Protein AF-A0A8J1UUR3-F1 (afdb_monomer)

Nearest PDB structures (foldseek):
  1wvr-assembly1_A  TM=8.008E-01  e=8.894E-10  Protobothrops flavoviridis
  6imf-assembly1_A  TM=7.475E-01  e=3.560E-10  Protobothrops flavoviridis
  1rc9-assembly1_A  TM=6.927E-01  e=2.25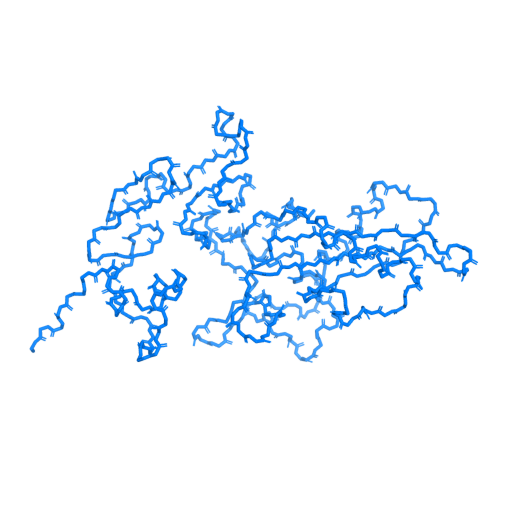2E-10  Trimeresurus stejnegeri
  3mz8-assembly2_B  TM=6.834E-01  e=5.271E-10  Naja atra
  6any-assembly1_A  TM=6.978E-01  e=3.041E-08  Brugia malayi

InterPro domains:
  IPR014044 CAP domain [PF00188] (2-129)
  IPR014044 CAP domain [SM00198] (2-133)
  IPR035940 CAP superfamily [G3DSA:3.40.33.10] (1-192)
  IPR035940 CAP superfamily [SSF55797] (2-143)

Solvent-accessible surface area (backbone atoms only — not comparable to full-atom values): 14109 Å² total; per-residue (Å²): 104,64,76,55,54,61,66,45,81,99,44,47,33,7,24,25,36,50,63,37,84,30,71,70,35,18,55,41,16,32,64,48,15,70,67,56,64,92,66,82,78,80,47,74,81,46,84,37,47,74,40,76,46,79,39,69,79,80,84,50,71,68,59,54,51,48,50,57,49,55,33,47,56,22,65,78,40,92,70,59,43,70,70,38,60,64,41,62,85,80,53,55,85,64,38,59,47,21,46,55,71,54,10,27,43,27,38,34,35,14,57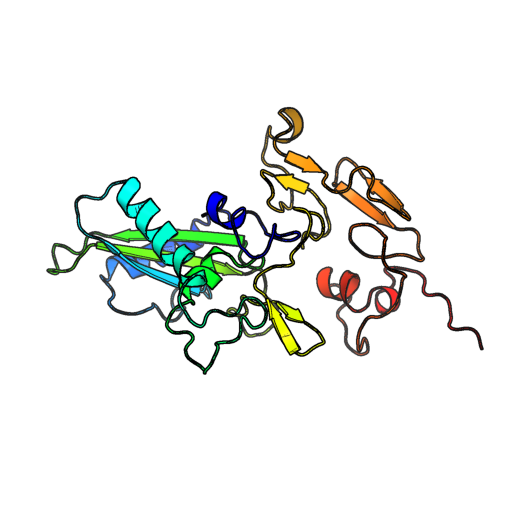,12,74,27,84,21,59,94,74,80,39,58,21,26,39,23,36,24,32,35,57,81,57,89,82,72,93,56,62,72,74,45,54,48,76,43,99,87,75,36,22,24,40,56,46,73,42,63,47,5,58,55,19,83,79,57,26,14,27,20,43,81,57,15,17,35,89,62,68,60,90,74,24,55,84,70,58,55,23,40,55,50,44,73,98,40,33,72,39,36,49,67,40,82,91,66,28,28,39,50,41,40,50,54,19,34,56,64,31,15,77,40,70,34,52,61,75,58,90,56,90,82,64,57,58,86,39,68,61,51,16,58,70,33,22,21,34,84,47,67,69,23,53,48,76,74,80,73,131

Secondary structure (DSSP, 8-state):
-HHHHTS-SSS-BSSPBPPEE-HHHHHHHHHHHTT--SS--TTSSSS-EEEEEEEPSSP-HHHHHHHHHHHHGGGGSTT--STB-S-GGG-GGGTHHHHHHS-TTEEEEEEEEE--GGGTS-EEEEEEEEES-SSSS-TT--SEE-TTS-EESS-BSSTTTT-TTSS-EEETTEE-SSPPTTTTTTTSEEETTTTT-TTEEEETTTTEEEE-TTEESTTS-EES---S--TT--TT-HHHHHHT-TTTTTSS-------

Radius of gyration: 20.56 Å; Cα contacts (8 Å, |Δi|>4): 542; chains: 1; bounding box: 46×42×70 Å

pLDDT: mean 81.75, std 15.07, range [31.17, 97.81]

Organism: Owenia fusiformis (NCBI:txid6347)

Structure (mmCIF, N/CA/C/O backbone):
data_AF-A0A8J1UUR3-F1
#
_entry.id   AF-A0A8J1UUR3-F1
#
loop_
_atom_site.group_PDB
_atom_site.id
_atom_site.type_symbol
_atom_site.label_atom_id
_atom_site.label_alt_id
_atom_site.label_comp_id
_atom_site.label_asym_id
_atom_site.label_entity_id
_atom_site.label_seq_id
_atom_site.pdbx_PDB_ins_code
_atom_site.Cartn_x
_atom_site.Cartn_y
_atom_site.Cartn_z
_atom_site.occupancy
_atom_site.B_iso_or_equiv
_atom_site.auth_seq_id
_atom_site.auth_comp_id
_atom_site.auth_asym_id
_atom_site.auth_atom_id
_atom_site.pdbx_PDB_model_num
ATOM 1 N N . MET A 1 1 ? -1.268 0.430 -8.918 1.00 93.31 1 MET A N 1
ATOM 2 C CA . MET A 1 1 ? -0.947 -0.274 -7.657 1.00 93.31 1 MET A CA 1
ATOM 3 C C . MET A 1 1 ? -2.106 -0.212 -6.667 1.00 93.31 1 MET A C 1
ATOM 5 O O . MET A 1 1 ? -2.685 -1.255 -6.446 1.00 93.31 1 MET A O 1
ATOM 9 N N . ASN A 1 2 ? -2.544 0.951 -6.158 1.00 95.56 2 ASN A N 1
ATOM 10 C CA . ASN A 1 2 ? -3.678 1.009 -5.205 1.00 95.56 2 ASN A CA 1
ATOM 11 C C . ASN A 1 2 ? -4.957 0.298 -5.675 1.00 95.56 2 ASN A C 1
ATOM 13 O O . ASN A 1 2 ? -5.511 -0.488 -4.925 1.00 95.56 2 ASN A O 1
ATOM 17 N N . ARG A 1 3 ? -5.359 0.469 -6.941 1.00 94.00 3 ARG A N 1
ATOM 18 C CA . ARG A 1 3 ? -6.481 -0.294 -7.518 1.00 94.00 3 ARG A CA 1
ATOM 19 C C . ARG A 1 3 ? -6.281 -1.817 -7.473 1.00 94.00 3 ARG A C 1
ATOM 21 O O . ARG A 1 3 ? -7.249 -2.544 -7.387 1.00 94.00 3 ARG A O 1
ATOM 28 N N . LEU A 1 4 ? -5.050 -2.310 -7.587 1.00 94.00 4 LEU A N 1
ATOM 29 C CA . LEU A 1 4 ? -4.767 -3.750 -7.541 1.00 94.00 4 LEU A CA 1
ATOM 30 C C . LEU A 1 4 ? -4.825 -4.278 -6.100 1.00 94.00 4 LEU A C 1
ATOM 32 O O . LEU A 1 4 ? -5.335 -5.368 -5.870 1.00 94.00 4 LEU A O 1
ATOM 36 N N . ARG A 1 5 ? -4.424 -3.445 -5.131 1.00 94.44 5 ARG A N 1
ATOM 37 C CA . ARG A 1 5 ? -4.488 -3.739 -3.691 1.00 94.44 5 ARG A CA 1
ATOM 38 C C . ARG A 1 5 ? -5.917 -3.922 -3.170 1.00 94.44 5 ARG A C 1
ATOM 40 O O . ARG A 1 5 ? -6.092 -4.553 -2.137 1.00 94.44 5 ARG A O 1
ATOM 47 N N . THR A 1 6 ? -6.927 -3.395 -3.869 1.00 94.00 6 THR A N 1
ATOM 48 C CA . THR A 1 6 ? -8.351 -3.600 -3.541 1.00 94.00 6 THR A CA 1
ATOM 49 C C . THR A 1 6 ? -8.955 -4.832 -4.221 1.00 94.00 6 THR A C 1
ATOM 51 O O . THR A 1 6 ? -10.077 -5.204 -3.906 1.00 94.00 6 THR A O 1
ATOM 54 N N . LEU A 1 7 ? -8.243 -5.448 -5.170 1.00 92.00 7 LEU A N 1
ATOM 55 C CA . LEU A 1 7 ? -8.712 -6.584 -5.980 1.00 92.00 7 LEU A CA 1
ATOM 56 C C . LEU A 1 7 ? -8.044 -7.905 -5.578 1.00 92.00 7 LEU A C 1
ATOM 58 O O . LEU A 1 7 ? -8.074 -8.872 -6.332 1.00 92.00 7 LEU A O 1
ATOM 62 N N . VAL A 1 8 ? -7.379 -7.928 -4.427 1.00 88.06 8 VAL A N 1
ATOM 63 C CA . VAL A 1 8 ? -6.647 -9.094 -3.936 1.00 88.06 8 VAL A CA 1
ATOM 64 C C . VAL A 1 8 ? -7.590 -10.242 -3.556 1.00 88.06 8 VAL A C 1
ATOM 66 O O . VAL A 1 8 ? -8.680 -10.029 -3.032 1.00 88.06 8 VAL A O 1
ATOM 69 N N . GLU A 1 9 ? -7.134 -11.469 -3.796 1.00 84.94 9 GLU A N 1
ATOM 70 C CA . GLU A 1 9 ? -7.795 -12.718 -3.396 1.00 84.94 9 GLU A CA 1
ATOM 71 C C . GLU A 1 9 ? -7.096 -13.332 -2.174 1.00 84.94 9 GLU A C 1
ATOM 73 O O . GLU A 1 9 ? -5.896 -13.081 -1.983 1.00 84.94 9 GLU A O 1
ATOM 78 N N . PRO A 1 10 ? -7.801 -14.111 -1.323 1.00 85.88 10 PRO A N 1
ATOM 79 C CA . PRO A 1 10 ? -9.122 -14.734 -1.520 1.00 85.88 10 PRO A CA 1
ATOM 80 C C . PRO A 1 10 ? -10.327 -13.880 -1.095 1.00 85.88 10 PRO A C 1
ATOM 82 O O . PRO A 1 10 ? -11.460 -14.349 -1.141 1.00 85.88 10 PRO A O 1
ATOM 85 N N . GLY A 1 11 ? -10.119 -12.651 -0.638 1.00 88.88 11 GLY A N 1
ATOM 86 C CA . GLY A 1 11 ? -11.222 -11.788 -0.238 1.00 88.88 11 GLY A CA 1
ATOM 87 C C . GLY A 1 11 ? -10.760 -10.369 0.057 1.00 88.88 11 GLY A C 1
ATOM 88 O O . GLY A 1 11 ? -9.554 -10.117 0.114 1.00 88.88 11 GLY A O 1
ATOM 89 N N . PRO A 1 12 ? -11.707 -9.442 0.271 1.00 92.75 12 PRO A N 1
ATOM 90 C CA . PRO A 1 12 ? -11.377 -8.046 0.501 1.00 92.75 12 PRO A CA 1
ATOM 91 C C . PRO A 1 12 ? -10.445 -7.903 1.714 1.00 92.75 12 PRO A C 1
ATOM 93 O O . PRO A 1 12 ? -10.592 -8.634 2.703 1.00 92.75 12 PRO A O 1
ATOM 96 N N . PRO A 1 13 ? -9.467 -6.987 1.662 1.00 93.12 13 PRO A N 1
ATOM 97 C CA . PRO A 1 13 ? -8.525 -6.827 2.750 1.00 93.12 13 PRO A CA 1
ATOM 98 C C . PRO A 1 13 ? -9.033 -5.812 3.785 1.00 93.12 13 PRO A C 1
ATOM 100 O O . PRO A 1 13 ? -9.216 -4.630 3.504 1.00 93.12 13 PRO A O 1
ATOM 103 N N . SER A 1 14 ? -9.173 -6.240 5.035 1.00 93.25 14 SER A N 1
ATOM 104 C CA . SER A 1 14 ? -9.643 -5.393 6.142 1.00 93.25 14 SER A CA 1
ATOM 105 C C . SER A 1 14 ? -8.606 -4.393 6.667 1.00 93.25 14 SER A C 1
ATOM 107 O O . SER A 1 14 ? -8.971 -3.428 7.339 1.00 93.25 14 SER A O 1
ATOM 109 N N . ASN A 1 15 ? -7.318 -4.603 6.375 1.00 92.19 15 ASN A N 1
ATOM 110 C CA . ASN A 1 15 ? -6.206 -3.813 6.917 1.00 92.19 15 ASN A CA 1
ATOM 111 C C . ASN A 1 15 ? -5.251 -3.233 5.853 1.00 92.19 15 ASN A C 1
ATOM 113 O O . ASN A 1 15 ? -4.166 -2.758 6.199 1.00 92.19 15 ASN A O 1
ATOM 117 N N . MET A 1 16 ? -5.619 -3.271 4.567 1.00 94.25 16 MET A N 1
ATOM 118 C CA . MET A 1 16 ? -4.742 -2.835 3.475 1.00 94.25 16 MET A CA 1
ATOM 119 C C . MET A 1 16 ? -4.522 -1.328 3.494 1.00 94.25 16 MET A C 1
ATOM 121 O O . MET A 1 16 ? -5.453 -0.560 3.285 1.00 94.25 16 MET A O 1
ATOM 125 N N . ASN A 1 17 ? -3.280 -0.887 3.682 1.00 93.31 17 ASN A N 1
ATOM 126 C CA . ASN A 1 17 ? -2.963 0.53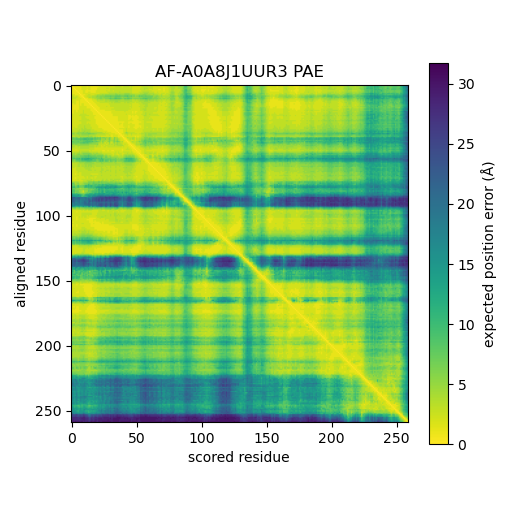9 3.653 1.00 93.31 17 ASN A CA 1
ATOM 127 C C . ASN A 1 17 ? -2.955 1.110 2.231 1.00 93.31 17 ASN A C 1
ATOM 129 O O . ASN A 1 17 ? -2.530 0.446 1.279 1.00 93.31 17 ASN A O 1
ATOM 133 N N . LEU A 1 18 ? -3.356 2.375 2.105 1.00 94.12 18 LEU A N 1
ATOM 134 C CA . LEU A 1 18 ? -3.128 3.164 0.901 1.00 94.12 18 LEU A CA 1
ATOM 135 C C . LEU A 1 18 ? -1.619 3.289 0.655 1.00 94.12 18 LEU A C 1
ATOM 137 O O . LEU A 1 18 ? -0.881 3.763 1.520 1.00 94.12 18 LEU A O 1
ATOM 141 N N . LEU A 1 19 ? -1.173 2.899 -0.536 1.00 93.81 19 LEU A N 1
ATOM 142 C CA . LEU A 1 19 ? 0.201 3.083 -0.981 1.00 93.81 19 LEU A CA 1
ATOM 143 C C . LEU A 1 19 ? 0.397 4.538 -1.422 1.00 93.81 19 LEU A C 1
ATOM 145 O O . LEU A 1 19 ? -0.312 5.019 -2.310 1.00 93.81 19 LEU A O 1
ATOM 149 N N . LYS A 1 20 ? 1.349 5.236 -0.804 1.00 93.94 20 LYS A N 1
ATOM 150 C CA . LYS A 1 20 ? 1.679 6.638 -1.086 1.00 93.94 20 LYS A CA 1
ATOM 151 C C . LYS A 1 20 ? 2.978 6.752 -1.874 1.00 93.94 20 LYS A C 1
ATOM 153 O O . LYS A 1 20 ? 3.847 5.893 -1.759 1.00 93.94 20 LYS A O 1
ATOM 158 N N . TRP A 1 21 ? 3.113 7.814 -2.660 1.00 95.81 21 TRP A N 1
ATOM 159 C CA . TRP A 1 21 ? 4.388 8.123 -3.300 1.00 95.81 21 TRP A CA 1
ATOM 160 C C . TRP A 1 21 ? 5.404 8.627 -2.269 1.00 95.81 21 TRP A C 1
ATOM 162 O O . TRP A 1 21 ? 5.024 9.291 -1.303 1.00 95.81 21 TRP A O 1
ATOM 172 N N . SER A 1 22 ? 6.681 8.311 -2.467 1.00 95.75 22 SER A N 1
ATOM 173 C CA . SER A 1 22 ? 7.789 8.825 -1.668 1.00 95.75 22 SER A CA 1
ATOM 174 C C . SER A 1 22 ? 8.919 9.291 -2.576 1.00 95.75 22 SER A C 1
ATOM 176 O O . SER A 1 22 ? 9.606 8.468 -3.185 1.00 95.75 22 SER A O 1
ATOM 178 N N . ASP A 1 23 ? 9.173 10.598 -2.575 1.00 97.31 23 ASP A N 1
ATOM 179 C CA . ASP A 1 23 ? 10.257 11.221 -3.346 1.00 97.31 23 ASP A CA 1
ATOM 180 C C . ASP A 1 23 ? 11.626 10.653 -2.945 1.00 97.31 23 ASP A C 1
ATOM 182 O O . ASP A 1 23 ? 12.509 10.442 -3.771 1.00 97.31 23 ASP A O 1
ATOM 186 N N . THR A 1 24 ? 11.807 10.307 -1.665 1.00 95.00 24 THR A N 1
ATOM 187 C CA . THR A 1 24 ? 13.027 9.636 -1.194 1.00 95.00 24 THR A CA 1
ATOM 188 C C . THR A 1 24 ? 13.221 8.273 -1.865 1.00 95.00 24 THR A C 1
ATOM 190 O O . THR A 1 24 ? 14.333 7.940 -2.278 1.00 95.00 24 THR A O 1
ATOM 193 N N . LEU A 1 25 ? 12.155 7.470 -1.970 1.00 95.94 25 LEU A N 1
ATOM 194 C CA . LEU A 1 25 ? 12.218 6.165 -2.631 1.00 95.94 25 LEU A CA 1
ATOM 195 C C . LEU A 1 25 ? 12.399 6.317 -4.143 1.00 95.94 25 LEU A C 1
ATOM 197 O O . LEU A 1 25 ? 13.158 5.547 -4.725 1.00 95.94 25 LEU A O 1
ATOM 201 N N . GLU A 1 26 ? 11.762 7.315 -4.758 1.00 97.81 26 GLU A N 1
ATOM 202 C CA . GLU A 1 26 ? 11.925 7.664 -6.172 1.00 97.81 26 GLU A CA 1
ATOM 203 C C . GLU A 1 26 ? 13.376 8.016 -6.492 1.00 97.81 26 GLU A C 1
ATOM 205 O O . GLU A 1 26 ? 13.966 7.405 -7.380 1.00 97.81 26 GLU A O 1
ATOM 210 N N . ILE A 1 27 ? 13.987 8.930 -5.731 1.00 97.38 27 ILE A N 1
ATOM 211 C CA . ILE A 1 27 ? 15.390 9.326 -5.913 1.00 97.38 27 ILE A CA 1
ATOM 212 C C . ILE A 1 27 ? 16.298 8.098 -5.831 1.00 97.38 27 ILE A C 1
ATOM 214 O O . ILE A 1 27 ? 17.183 7.915 -6.667 1.00 97.38 27 ILE A O 1
ATOM 218 N N . CYS A 1 28 ? 16.075 7.228 -4.846 1.00 96.12 28 CYS A N 1
ATOM 219 C CA . CYS A 1 28 ? 16.850 6.001 -4.707 1.00 96.12 28 CYS A CA 1
ATOM 220 C C . CYS A 1 28 ? 16.619 5.005 -5.849 1.00 96.12 28 CYS A C 1
ATOM 222 O O . CYS A 1 28 ? 17.570 4.378 -6.315 1.00 96.12 28 CYS A O 1
ATOM 224 N N . ALA A 1 29 ? 15.379 4.850 -6.308 1.00 97.38 29 ALA A N 1
ATOM 225 C CA . ALA A 1 29 ? 15.046 3.984 -7.429 1.00 97.38 29 ALA A CA 1
ATOM 226 C C . ALA A 1 29 ? 15.671 4.501 -8.732 1.00 97.38 29 ALA A C 1
ATOM 228 O O . ALA A 1 29 ? 16.253 3.720 -9.481 1.00 97.38 29 ALA A O 1
ATOM 229 N N . MET A 1 30 ? 15.634 5.816 -8.966 1.00 97.50 30 MET A N 1
ATOM 230 C CA . MET A 1 30 ? 16.258 6.455 -10.122 1.00 97.50 30 MET A CA 1
ATOM 231 C C . MET A 1 30 ? 17.779 6.298 -10.094 1.00 97.50 30 MET A C 1
ATOM 233 O O . MET A 1 30 ? 18.355 5.886 -11.096 1.00 97.50 30 MET A O 1
ATOM 237 N N . LYS A 1 31 ? 18.433 6.522 -8.942 1.00 96.75 31 LYS A N 1
ATOM 238 C CA . LYS A 1 31 ? 19.882 6.287 -8.778 1.00 96.75 31 LYS A CA 1
ATOM 239 C C . LYS A 1 31 ? 20.299 4.864 -9.144 1.00 96.75 31 LYS A C 1
ATOM 241 O O . LYS A 1 31 ? 21.397 4.681 -9.657 1.00 96.75 31 LYS A O 1
ATOM 246 N N . HIS A 1 32 ? 19.446 3.871 -8.897 1.00 96.44 32 HIS A N 1
ATOM 247 C CA . HIS A 1 32 ? 19.709 2.505 -9.346 1.00 96.44 32 HIS A CA 1
ATOM 248 C C . HIS A 1 32 ? 19.434 2.344 -10.843 1.00 96.44 32 HIS A C 1
ATOM 250 O O . HIS A 1 32 ? 20.302 1.875 -11.574 1.00 96.44 32 HIS A O 1
ATOM 256 N N . ALA A 1 33 ? 18.275 2.801 -11.326 1.00 95.88 33 ALA A N 1
ATOM 257 C CA . ALA A 1 33 ? 17.854 2.669 -12.722 1.00 95.88 33 ALA A CA 1
ATOM 258 C C . ALA A 1 33 ? 18.874 3.245 -13.723 1.00 95.88 33 ALA A C 1
ATOM 260 O O . ALA A 1 33 ? 19.145 2.608 -14.741 1.00 95.88 33 ALA A O 1
ATOM 261 N N . VAL A 1 34 ? 19.494 4.395 -13.414 1.00 95.94 34 VAL A N 1
ATOM 262 C CA . VAL A 1 34 ? 20.500 5.047 -14.284 1.00 95.94 34 VAL A CA 1
ATOM 263 C C . VAL A 1 34 ? 21.768 4.216 -14.490 1.00 95.94 34 VAL A C 1
ATOM 265 O O . VAL A 1 34 ? 22.486 4.415 -15.466 1.00 95.94 34 VAL A O 1
ATOM 268 N N . THR A 1 35 ? 22.044 3.253 -13.607 1.00 94.94 35 THR A N 1
ATOM 269 C CA . THR A 1 35 ? 23.180 2.330 -13.766 1.00 94.94 35 THR A CA 1
ATOM 270 C C . THR A 1 35 ? 22.895 1.209 -14.767 1.00 94.94 35 THR A C 1
ATOM 272 O O . THR A 1 35 ? 23.765 0.383 -15.038 1.00 94.94 35 THR A O 1
ATOM 275 N N . CYS A 1 36 ? 21.682 1.173 -15.331 1.00 94.00 36 CYS A N 1
ATOM 276 C CA . CYS A 1 36 ? 21.195 0.112 -16.206 1.00 94.00 36 CYS A CA 1
ATOM 277 C C . CYS A 1 36 ? 21.425 -1.293 -15.622 1.00 94.00 36 CYS A C 1
ATOM 279 O O . CYS A 1 36 ? 22.080 -2.141 -16.254 1.00 94.00 36 CYS A O 1
ATOM 281 N N . PRO A 1 37 ? 20.919 -1.524 -14.395 1.00 93.06 37 PRO A N 1
ATOM 282 C CA . PRO A 1 37 ? 21.257 -2.690 -13.599 1.00 93.06 37 PRO A CA 1
ATOM 283 C C . PRO A 1 37 ? 20.654 -3.973 -14.170 1.00 93.06 37 PRO A C 1
ATOM 285 O O . PRO A 1 37 ? 19.577 -3.973 -14.760 1.00 93.06 37 PRO A O 1
ATOM 288 N N . THR A 1 38 ? 21.344 -5.089 -13.943 1.00 89.44 38 THR A N 1
ATOM 289 C CA . THR A 1 38 ? 20.851 -6.451 -14.220 1.00 89.44 38 THR A CA 1
ATOM 290 C C . THR A 1 38 ? 20.491 -7.214 -12.943 1.00 89.44 38 THR A C 1
ATOM 292 O O . THR A 1 38 ? 20.061 -8.362 -13.012 1.00 89.44 38 THR A O 1
ATOM 295 N N . ALA A 1 39 ? 20.666 -6.585 -11.779 1.00 90.62 39 ALA A N 1
ATOM 296 C CA . ALA A 1 39 ? 20.418 -7.160 -10.465 1.00 90.62 39 ALA A CA 1
ATOM 297 C C . ALA A 1 39 ? 19.877 -6.099 -9.496 1.00 90.62 39 ALA A C 1
ATOM 299 O O . ALA A 1 39 ? 19.999 -4.894 -9.741 1.00 90.62 39 ALA A O 1
ATOM 300 N N . HIS A 1 40 ? 19.308 -6.563 -8.386 1.00 90.50 40 HIS A N 1
ATOM 301 C CA . HIS A 1 40 ? 18.808 -5.703 -7.319 1.00 90.50 40 HIS A CA 1
ATOM 302 C C . HIS A 1 40 ? 19.910 -4.854 -6.674 1.00 90.50 40 HIS A C 1
ATOM 304 O O . HIS A 1 40 ? 21.069 -5.269 -6.611 1.00 90.50 40 HIS A O 1
ATOM 310 N N . ASP A 1 41 ? 19.550 -3.675 -6.162 1.00 87.19 41 ASP A N 1
ATOM 311 C CA . ASP A 1 41 ? 20.524 -2.738 -5.580 1.00 87.19 41 ASP A CA 1
ATOM 312 C C . ASP A 1 41 ? 21.126 -3.208 -4.246 1.00 87.19 41 ASP A C 1
ATOM 314 O O . ASP A 1 41 ? 22.160 -2.688 -3.826 1.00 87.19 41 ASP A O 1
ATOM 318 N N . GLY A 1 42 ? 20.495 -4.179 -3.582 1.00 81.69 42 GLY A N 1
ATOM 319 C CA . GLY A 1 42 ? 20.934 -4.706 -2.292 1.00 81.69 42 GLY A CA 1
ATOM 320 C C . GLY A 1 42 ? 20.808 -3.696 -1.149 1.00 81.69 42 GLY A C 1
ATOM 321 O O . GLY A 1 42 ? 21.659 -3.687 -0.267 1.00 81.69 42 GLY A O 1
ATOM 322 N N . PHE A 1 43 ? 19.781 -2.837 -1.170 1.00 81.88 43 PHE A N 1
ATOM 323 C CA . PHE A 1 43 ? 19.480 -1.846 -0.120 1.00 81.88 43 PHE A CA 1
ATOM 324 C C . PHE A 1 43 ? 20.507 -0.711 0.030 1.00 81.88 43 PHE A C 1
ATOM 326 O O . PHE A 1 43 ? 20.502 0.003 1.032 1.00 81.88 43 PHE A O 1
ATOM 333 N N . LYS A 1 44 ? 21.372 -0.494 -0.968 1.00 82.12 44 LYS A N 1
ATOM 334 C CA . LYS A 1 44 ? 22.470 0.489 -0.899 1.00 82.12 44 LYS A CA 1
ATOM 335 C C . LYS A 1 44 ? 22.010 1.926 -0.661 1.00 82.12 44 LYS A C 1
ATOM 337 O O . LYS A 1 44 ? 22.703 2.675 0.018 1.00 82.12 44 LYS A O 1
ATOM 342 N N . CYS A 1 45 ? 20.886 2.335 -1.253 1.00 85.56 45 CYS A N 1
ATOM 343 C CA . CYS A 1 45 ? 20.403 3.714 -1.115 1.00 85.56 45 CYS A CA 1
ATOM 344 C C . CYS A 1 45 ? 19.462 3.898 0.080 1.00 85.56 45 CYS A C 1
ATOM 346 O O . CYS A 1 45 ? 19.469 4.935 0.737 1.00 85.56 45 CYS A O 1
ATOM 348 N N . VAL A 1 46 ? 18.623 2.899 0.341 1.00 83.56 46 VAL A N 1
ATOM 349 C CA . VAL A 1 46 ? 17.627 2.917 1.410 1.00 83.56 46 VAL A CA 1
ATOM 350 C C . VAL A 1 46 ? 17.265 1.479 1.763 1.00 83.56 46 VAL A C 1
ATOM 352 O O . VAL A 1 46 ? 17.190 0.622 0.881 1.00 83.56 46 VAL A O 1
ATOM 355 N N . MET A 1 47 ? 16.975 1.234 3.042 1.00 83.38 47 MET A N 1
ATOM 356 C CA . MET A 1 47 ? 16.401 -0.024 3.530 1.00 83.38 47 MET A CA 1
ATOM 357 C C . MET A 1 47 ? 14.947 -0.166 3.050 1.00 83.38 47 MET A C 1
ATOM 359 O O . MET A 1 47 ? 13.994 0.041 3.798 1.00 83.38 47 MET A O 1
ATOM 363 N N . ALA A 1 48 ? 14.777 -0.446 1.760 1.00 85.94 48 ALA A N 1
ATOM 364 C CA . ALA A 1 48 ? 13.497 -0.650 1.101 1.00 85.94 48 ALA A CA 1
ATOM 365 C C . ALA A 1 48 ? 13.603 -1.814 0.117 1.00 85.94 48 ALA A C 1
ATOM 367 O O . ALA A 1 48 ? 14.569 -1.930 -0.634 1.00 85.94 48 ALA A O 1
ATOM 368 N N . SER A 1 49 ? 12.578 -2.657 0.104 1.00 87.19 49 SER A N 1
ATOM 369 C CA . SER A 1 49 ? 12.452 -3.725 -0.888 1.00 87.19 49 SER A CA 1
ATOM 370 C C . SER A 1 49 ? 12.281 -3.169 -2.303 1.00 87.19 49 SER A C 1
ATOM 372 O O . SER A 1 49 ? 11.894 -2.014 -2.477 1.00 87.19 49 SER A O 1
ATOM 374 N N . GLU A 1 50 ? 12.556 -3.984 -3.317 1.00 90.25 50 GLU A N 1
ATOM 375 C CA . GLU A 1 50 ? 12.632 -3.524 -4.701 1.00 90.25 50 GLU A CA 1
ATOM 376 C C . GLU A 1 50 ? 11.915 -4.478 -5.661 1.00 90.25 50 GLU A C 1
ATOM 378 O O . GLU A 1 50 ? 12.036 -5.695 -5.538 1.00 90.25 50 GLU A O 1
ATOM 383 N N . ASN A 1 51 ? 11.199 -3.910 -6.634 1.00 92.81 51 ASN A N 1
ATOM 384 C CA . ASN A 1 51 ? 10.801 -4.590 -7.862 1.00 92.81 51 ASN A CA 1
ATOM 385 C C . ASN A 1 51 ? 11.558 -3.979 -9.038 1.00 92.81 51 ASN A C 1
ATOM 387 O O . ASN A 1 51 ? 11.701 -2.757 -9.112 1.00 92.81 51 ASN A O 1
ATOM 391 N N . MET A 1 52 ? 11.974 -4.816 -9.985 1.00 92.94 52 MET A N 1
ATOM 392 C CA . MET A 1 52 ? 12.624 -4.370 -11.215 1.00 92.94 52 MET A CA 1
ATOM 393 C C . MET A 1 52 ? 11.968 -5.000 -12.437 1.00 92.94 52 MET A C 1
ATOM 395 O O . MET A 1 52 ? 11.438 -6.110 -12.373 1.00 92.94 52 MET A O 1
ATOM 399 N N . PHE A 1 53 ? 11.984 -4.284 -13.559 1.00 90.69 53 PHE A N 1
ATOM 400 C CA . PHE A 1 53 ? 11.547 -4.833 -14.835 1.00 90.69 53 PHE A CA 1
ATOM 401 C C . PHE A 1 53 ? 12.251 -4.152 -16.016 1.00 90.69 53 PHE A C 1
ATOM 403 O O . PHE A 1 53 ? 12.332 -2.925 -16.078 1.00 90.69 53 PHE A O 1
ATOM 410 N N . GLY A 1 54 ? 12.680 -4.953 -16.996 1.00 89.94 54 GLY A N 1
ATOM 411 C CA . GLY A 1 54 ? 13.151 -4.461 -18.291 1.00 89.94 54 GLY A CA 1
ATOM 412 C C . GLY A 1 54 ? 11.985 -4.117 -19.222 1.00 89.94 54 GLY A C 1
ATOM 413 O O . GLY A 1 54 ? 11.141 -4.964 -19.530 1.00 89.94 54 GLY A O 1
ATOM 414 N N . ILE A 1 55 ? 11.910 -2.875 -19.686 1.00 87.62 55 ILE A N 1
ATOM 415 C CA . ILE A 1 55 ? 10.848 -2.385 -20.568 1.00 87.62 55 ILE A CA 1
ATOM 416 C C . ILE A 1 55 ? 11.432 -1.942 -21.913 1.00 87.62 55 ILE A C 1
ATOM 418 O O . ILE A 1 55 ? 12.548 -1.448 -22.006 1.00 87.62 55 ILE A O 1
ATOM 422 N N . SER A 1 56 ? 10.699 -2.197 -22.992 1.00 84.81 56 SER A N 1
ATOM 423 C CA . SER A 1 56 ? 11.086 -1.786 -24.345 1.00 84.81 56 SER A CA 1
ATOM 424 C C . SER A 1 56 ? 10.613 -0.357 -24.629 1.00 84.81 56 SER A C 1
ATOM 426 O O . SER A 1 56 ? 9.419 -0.077 -24.437 1.00 84.81 56 SER A O 1
ATOM 428 N N . TRP A 1 57 ? 11.480 0.491 -25.182 1.00 79.00 57 TRP A N 1
ATOM 429 C CA . TRP A 1 57 ? 11.093 1.799 -25.726 1.00 79.00 57 TRP A CA 1
ATOM 430 C C . TRP A 1 57 ? 10.344 1.686 -27.068 1.00 79.00 57 TRP A C 1
ATOM 432 O O . TRP A 1 57 ? 10.501 0.681 -27.762 1.00 79.00 57 TRP A O 1
ATOM 442 N N . PRO A 1 58 ? 9.505 2.677 -27.433 1.00 82.25 58 PRO A N 1
ATOM 443 C CA . PRO A 1 58 ? 9.134 3.850 -26.641 1.00 82.25 58 PRO A CA 1
ATOM 444 C C . PRO A 1 58 ? 8.227 3.493 -25.454 1.00 82.25 58 PRO A C 1
ATOM 446 O O . PRO A 1 58 ? 7.478 2.513 -25.509 1.00 82.25 58 PRO A O 1
ATOM 449 N N . LEU A 1 59 ? 8.302 4.260 -24.367 1.00 83.44 59 LEU A N 1
ATOM 450 C CA . LEU A 1 59 ? 7.458 4.056 -23.195 1.00 83.44 59 LEU A CA 1
ATOM 451 C C . LEU A 1 59 ? 6.016 4.494 -23.478 1.00 83.44 59 LEU A C 1
ATOM 453 O O . LEU A 1 59 ? 5.787 5.502 -24.138 1.00 83.44 59 LEU A O 1
ATOM 457 N N . SER A 1 60 ? 5.051 3.764 -22.922 1.00 88.81 60 SER A N 1
ATOM 458 C CA . SER A 1 60 ? 3.662 4.210 -22.831 1.00 88.81 60 SER A CA 1
ATOM 459 C C . SER A 1 60 ? 3.102 3.911 -21.442 1.00 88.81 60 SER A C 1
ATOM 461 O O . SER A 1 60 ? 3.634 3.064 -20.709 1.00 88.81 60 SER A O 1
ATOM 463 N N . LYS A 1 61 ? 2.008 4.587 -21.081 1.00 88.69 61 LYS A N 1
ATOM 464 C CA . LYS A 1 61 ? 1.292 4.340 -19.826 1.00 88.69 61 LYS A CA 1
ATOM 465 C C . LYS A 1 61 ? 0.827 2.886 -19.737 1.00 88.69 61 LYS A C 1
ATOM 467 O O . LYS A 1 61 ? 1.009 2.244 -18.708 1.00 88.69 61 LYS A O 1
ATOM 472 N N . GLU A 1 62 ? 0.311 2.334 -20.828 1.00 91.50 62 GLU A N 1
ATOM 473 C CA . GLU A 1 62 ? -0.185 0.957 -20.915 1.00 91.50 62 GLU A CA 1
ATOM 474 C C . GLU A 1 62 ? 0.934 -0.050 -20.643 1.00 91.50 62 GLU A C 1
ATOM 476 O O . GLU A 1 62 ? 0.720 -1.030 -19.925 1.00 91.50 62 GLU A O 1
ATOM 481 N N . LYS A 1 63 ? 2.149 0.205 -21.157 1.00 90.12 63 LYS A N 1
ATOM 482 C CA . LYS A 1 63 ? 3.314 -0.646 -20.882 1.00 90.12 63 LYS A CA 1
ATOM 483 C C . LYS A 1 63 ? 3.695 -0.613 -19.401 1.00 90.12 63 LYS A C 1
ATOM 485 O O . LYS A 1 63 ? 3.939 -1.675 -18.831 1.00 90.12 63 LYS A O 1
ATOM 490 N N . LEU A 1 64 ? 3.714 0.563 -18.767 1.00 88.94 64 LEU A N 1
ATOM 491 C CA . LEU A 1 64 ? 3.979 0.694 -17.326 1.00 88.94 64 LEU A CA 1
ATOM 492 C C . LEU A 1 64 ? 2.921 -0.027 -16.489 1.00 88.94 64 LEU A C 1
ATOM 494 O O . LEU A 1 64 ? 3.247 -0.817 -15.602 1.00 88.94 64 LEU A O 1
ATOM 498 N N . GLU A 1 65 ? 1.646 0.190 -16.803 1.00 91.00 65 GLU A N 1
ATOM 499 C CA . GLU A 1 65 ? 0.549 -0.488 -16.123 1.00 91.00 65 GLU A CA 1
ATOM 500 C C . GLU A 1 65 ? 0.607 -2.007 -16.307 1.00 91.00 65 GLU A C 1
ATOM 502 O O . GLU A 1 65 ? 0.325 -2.755 -15.370 1.00 91.00 65 GLU A O 1
ATOM 507 N N . SER A 1 66 ? 1.010 -2.479 -17.490 1.00 91.25 66 SER A N 1
ATOM 508 C CA . SER A 1 66 ? 1.227 -3.901 -17.745 1.00 91.25 66 SER A CA 1
ATOM 509 C C . SER A 1 66 ? 2.340 -4.481 -16.878 1.00 91.25 66 SER A C 1
ATOM 511 O O . SER A 1 66 ? 2.248 -5.655 -16.530 1.00 91.25 66 SER A O 1
ATOM 513 N N . LYS A 1 67 ? 3.375 -3.711 -16.510 1.00 91.00 67 LYS A N 1
ATOM 514 C CA . LYS A 1 67 ? 4.422 -4.190 -15.590 1.00 91.00 67 LYS A CA 1
ATOM 515 C C . LYS A 1 67 ? 3.911 -4.294 -14.160 1.00 91.00 67 LYS A C 1
ATOM 517 O O . LYS A 1 67 ? 4.115 -5.329 -13.536 1.00 91.00 67 LYS A O 1
ATOM 522 N N . ALA A 1 68 ? 3.159 -3.298 -13.689 1.00 90.50 68 ALA A N 1
ATOM 523 C CA . ALA A 1 68 ? 2.494 -3.377 -12.387 1.00 90.50 68 ALA A CA 1
ATOM 524 C C . ALA A 1 68 ? 1.513 -4.565 -12.315 1.00 90.50 68 ALA A C 1
ATOM 526 O O . ALA A 1 68 ? 1.499 -5.302 -11.336 1.00 90.50 68 ALA A O 1
ATOM 527 N N . ARG A 1 69 ? 0.735 -4.812 -13.380 1.00 92.00 69 ARG A N 1
ATOM 528 C CA . ARG A 1 69 ? -0.113 -6.014 -13.484 1.00 92.00 69 ARG A CA 1
ATOM 529 C C . ARG A 1 69 ? 0.701 -7.306 -13.557 1.00 92.00 69 ARG A C 1
ATOM 531 O O . ARG A 1 69 ? 0.293 -8.295 -12.972 1.00 92.00 69 ARG A O 1
ATOM 538 N N . GLY A 1 70 ? 1.844 -7.304 -14.239 1.00 90.50 70 GLY A N 1
ATOM 539 C CA . GLY A 1 70 ? 2.736 -8.463 -14.318 1.00 90.50 70 GLY A CA 1
ATOM 540 C C . GLY A 1 70 ? 3.299 -8.872 -12.956 1.00 90.50 70 GLY A C 1
ATOM 541 O O . GLY A 1 70 ? 3.314 -10.058 -12.644 1.00 90.50 70 GLY A O 1
ATOM 542 N N . TRP A 1 71 ? 3.704 -7.897 -12.136 1.00 90.25 71 TRP A N 1
ATOM 543 C CA . TRP A 1 71 ? 4.084 -8.128 -10.739 1.00 90.25 71 TRP A CA 1
ATOM 544 C C . TRP A 1 71 ? 2.909 -8.586 -9.888 1.00 90.25 71 TRP A C 1
ATOM 546 O O . TRP A 1 71 ? 3.090 -9.451 -9.044 1.00 90.25 71 TRP A O 1
ATOM 556 N N . TRP A 1 72 ? 1.719 -8.023 -10.112 1.00 90.19 72 TRP A N 1
ATOM 557 C CA . TRP A 1 72 ? 0.509 -8.456 -9.423 1.00 90.19 72 TRP A CA 1
ATOM 558 C C . TRP A 1 72 ? 0.246 -9.936 -9.724 1.00 90.19 72 TRP A C 1
ATOM 560 O O . TRP A 1 72 ? 0.300 -10.732 -8.797 1.00 90.19 72 TRP A O 1
ATOM 570 N N . ASN A 1 73 ? 0.112 -10.320 -11.001 1.00 88.69 73 ASN A N 1
ATOM 571 C CA . ASN A 1 73 ? -0.217 -11.666 -11.514 1.00 88.69 73 ASN A CA 1
ATOM 572 C C . ASN A 1 73 ? 0.679 -12.820 -11.020 1.00 88.69 73 ASN A C 1
ATOM 574 O O . ASN A 1 73 ? 0.474 -13.976 -11.383 1.00 88.69 73 ASN A O 1
ATOM 578 N N . GLU A 1 74 ? 1.702 -12.551 -10.220 1.00 84.56 74 GLU A N 1
ATOM 579 C CA . GLU A 1 74 ? 2.463 -13.597 -9.562 1.00 84.56 74 GLU A CA 1
ATOM 580 C C . GLU A 1 74 ? 1.646 -14.415 -8.554 1.00 84.56 74 GLU A C 1
ATOM 582 O O . GLU A 1 74 ? 1.964 -15.584 -8.349 1.00 84.56 74 GLU A O 1
ATOM 587 N N . MET A 1 75 ? 0.581 -13.852 -7.975 1.00 79.44 75 MET A N 1
ATOM 588 C CA . MET A 1 75 ? -0.289 -14.561 -7.023 1.00 79.44 75 MET A CA 1
ATOM 589 C C . MET A 1 75 ? -1.078 -15.724 -7.646 1.00 79.44 75 MET A C 1
ATOM 591 O O . MET A 1 75 ? -1.445 -16.652 -6.939 1.00 79.44 75 MET A O 1
ATOM 595 N N . ILE A 1 76 ? -1.351 -15.679 -8.953 1.00 74.75 76 ILE A N 1
ATOM 596 C CA . ILE A 1 76 ? -2.081 -16.737 -9.671 1.00 74.75 76 ILE A CA 1
ATOM 597 C C . ILE A 1 76 ? -1.136 -17.793 -10.252 1.00 74.75 76 ILE A C 1
ATOM 599 O O . ILE A 1 76 ? -1.580 -18.728 -10.919 1.00 74.75 76 ILE A O 1
ATOM 603 N N . LYS A 1 77 ? 0.181 -17.657 -10.047 1.00 73.88 77 LYS A N 1
ATOM 604 C CA . LYS A 1 77 ? 1.134 -18.663 -10.518 1.00 73.88 77 LYS A CA 1
ATOM 605 C C . LYS A 1 77 ? 0.964 -19.953 -9.702 1.00 73.88 77 LYS A C 1
ATOM 607 O O . LYS A 1 77 ? 0.826 -19.885 -8.478 1.00 73.88 77 LYS A O 1
ATOM 612 N N . PRO A 1 78 ? 1.039 -21.132 -10.347 1.00 64.56 78 PRO A N 1
ATOM 613 C CA . PRO A 1 78 ? 0.975 -22.410 -9.648 1.00 64.56 78 PRO A CA 1
ATOM 614 C C . PRO A 1 78 ? 1.970 -22.476 -8.484 1.00 64.56 78 PRO A C 1
ATOM 616 O O . PRO A 1 78 ? 3.152 -22.172 -8.651 1.00 64.56 78 PRO A O 1
ATOM 619 N N . GLY A 1 79 ? 1.482 -22.884 -7.310 1.00 62.69 79 GLY A N 1
ATOM 620 C CA . GLY A 1 79 ? 2.285 -23.009 -6.093 1.00 62.69 79 GLY A CA 1
ATOM 621 C C . GLY A 1 79 ? 2.304 -21.776 -5.186 1.00 62.69 79 GLY A C 1
ATOM 622 O O . GLY A 1 79 ? 2.958 -21.829 -4.149 1.00 62.69 79 GLY A O 1
ATOM 623 N N . TYR A 1 80 ? 1.602 -20.687 -5.517 1.00 68.12 80 TYR A N 1
ATOM 624 C CA . TYR A 1 80 ? 1.342 -19.632 -4.535 1.00 68.12 80 TYR A CA 1
ATOM 625 C C . TYR A 1 80 ? 0.279 -20.096 -3.526 1.00 68.12 80 TYR A C 1
ATOM 627 O O . TYR A 1 80 ? -0.826 -20.469 -3.914 1.00 68.12 80 TYR A O 1
ATOM 635 N N . ASP A 1 81 ? 0.615 -20.065 -2.235 1.00 72.19 81 ASP A N 1
ATOM 636 C CA . ASP A 1 81 ? -0.321 -20.317 -1.137 1.00 72.19 81 ASP A CA 1
ATOM 637 C C . ASP A 1 81 ? -0.520 -19.027 -0.336 1.00 72.19 81 ASP A C 1
ATOM 639 O O . ASP A 1 81 ? 0.386 -18.532 0.336 1.00 72.19 81 ASP A O 1
ATOM 643 N N . TRP A 1 82 ? -1.734 -18.486 -0.401 1.00 72.38 82 TRP A N 1
ATOM 644 C CA . TRP A 1 82 ? -2.133 -17.304 0.353 1.00 72.38 82 TRP A CA 1
ATOM 645 C C . TRP A 1 82 ? -2.024 -17.493 1.875 1.00 72.38 82 TRP A C 1
ATOM 647 O O . TRP A 1 82 ? -1.661 -16.565 2.604 1.00 72.38 82 TRP A O 1
ATOM 657 N N . TYR A 1 83 ? -2.356 -18.688 2.368 1.00 68.44 83 TYR A N 1
ATOM 658 C CA . TYR A 1 83 ? -2.362 -18.994 3.796 1.00 68.44 83 TYR A CA 1
ATOM 659 C C . TYR A 1 83 ? -0.953 -19.216 4.337 1.00 68.44 83 TYR A C 1
ATOM 661 O O . TYR A 1 83 ? -0.730 -19.045 5.535 1.00 68.44 83 TYR A O 1
ATOM 669 N N . ASN A 1 84 ? -0.002 -19.519 3.455 1.00 67.12 84 ASN A N 1
ATOM 670 C CA . ASN A 1 84 ? 1.411 -19.639 3.763 1.00 67.12 84 ASN A CA 1
ATOM 671 C C . ASN A 1 84 ? 2.226 -18.792 2.786 1.00 67.12 84 ASN A C 1
ATOM 673 O O . ASN A 1 84 ? 2.966 -19.304 1.951 1.00 67.12 84 ASN A O 1
ATOM 677 N N . ALA A 1 85 ? 2.167 -17.467 2.957 1.00 59.88 85 ALA A N 1
ATOM 678 C CA . ALA A 1 85 ? 2.996 -16.536 2.186 1.00 59.88 85 ALA A CA 1
ATOM 679 C C . ALA A 1 85 ? 4.515 -16.768 2.380 1.00 59.88 85 ALA A C 1
ATOM 681 O O . ALA A 1 85 ? 5.330 -16.182 1.665 1.00 59.88 85 ALA A O 1
ATOM 682 N N . ASN A 1 86 ? 4.902 -17.631 3.330 1.00 54.75 86 ASN A N 1
ATOM 683 C CA . ASN A 1 86 ? 6.226 -18.237 3.383 1.00 54.75 8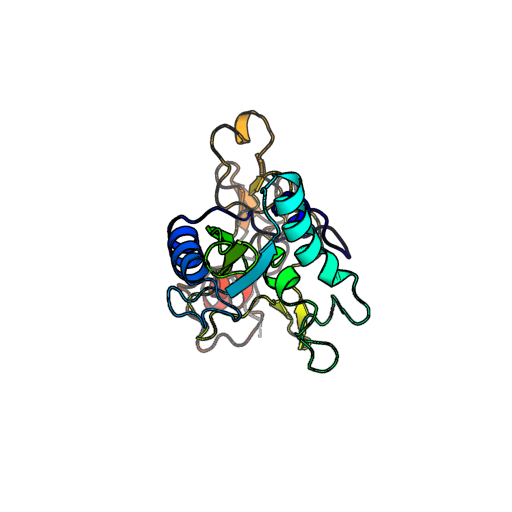6 ASN A CA 1
ATOM 684 C C . ASN A 1 86 ? 6.323 -19.301 2.281 1.00 54.75 86 ASN A C 1
ATOM 686 O O . ASN A 1 86 ? 5.838 -20.411 2.466 1.00 54.75 86 ASN A O 1
ATOM 690 N N . ALA A 1 87 ? 6.950 -18.930 1.162 1.00 48.94 87 ALA A N 1
ATOM 691 C CA . ALA A 1 87 ? 7.469 -19.794 0.101 1.00 48.94 87 ALA A CA 1
ATOM 692 C C . ALA A 1 87 ? 7.062 -21.276 0.193 1.00 48.94 87 ALA A C 1
ATOM 694 O O . ALA A 1 87 ? 7.713 -22.060 0.888 1.00 48.94 87 ALA A O 1
ATOM 695 N N . VAL A 1 88 ? 6.070 -21.690 -0.596 1.00 41.12 88 VAL A N 1
ATOM 696 C CA . VAL A 1 88 ? 5.898 -23.110 -0.906 1.00 41.12 88 VAL A CA 1
ATOM 697 C C . VAL A 1 88 ? 7.219 -23.588 -1.534 1.00 41.12 88 VAL A C 1
ATOM 699 O O . VAL A 1 88 ? 7.606 -23.168 -2.624 1.00 41.12 88 VAL A O 1
ATOM 702 N N . ASN A 1 89 ? 7.964 -24.415 -0.795 1.00 40.16 89 ASN A N 1
ATOM 703 C CA . ASN A 1 89 ? 9.233 -25.047 -1.185 1.00 40.16 89 ASN A CA 1
ATOM 704 C C . ASN A 1 89 ? 10.459 -24.130 -1.373 1.00 40.16 89 ASN A C 1
ATOM 706 O O . ASN A 1 89 ? 11.274 -24.375 -2.263 1.00 40.16 89 ASN A O 1
ATOM 710 N N . GLY A 1 90 ? 10.625 -23.069 -0.572 1.00 43.81 90 GLY A N 1
ATOM 711 C CA . GLY A 1 90 ? 11.867 -22.268 -0.576 1.00 43.81 90 GLY A CA 1
ATOM 712 C C . GLY A 1 90 ? 12.123 -21.469 -1.865 1.00 43.81 90 GLY A C 1
ATOM 713 O O . GLY A 1 90 ? 13.144 -20.797 -1.994 1.00 43.81 90 GLY A O 1
ATOM 714 N N . LYS A 1 91 ? 11.177 -21.485 -2.811 1.00 45.75 91 LYS A N 1
ATOM 715 C CA . LYS A 1 91 ? 11.219 -20.711 -4.051 1.00 45.75 91 LYS A CA 1
ATOM 716 C C . LYS A 1 91 ? 10.413 -19.426 -3.881 1.00 45.75 91 LYS A C 1
ATOM 718 O O . LYS A 1 91 ? 9.327 -19.280 -4.426 1.00 45.75 91 LYS A O 1
ATOM 723 N N . TRP A 1 92 ? 10.996 -18.440 -3.200 1.00 50.59 92 TRP A N 1
ATOM 724 C CA . TRP A 1 92 ? 10.543 -17.036 -3.266 1.00 50.59 92 TRP A CA 1
ATOM 725 C C . TRP A 1 92 ? 10.525 -16.474 -4.701 1.00 50.59 92 TRP A C 1
ATOM 727 O O . TRP A 1 92 ? 9.951 -15.416 -4.956 1.00 50.59 92 TRP A O 1
ATOM 737 N N . ALA A 1 93 ? 11.171 -17.183 -5.631 1.00 49.62 93 ALA A N 1
ATOM 738 C CA . ALA A 1 93 ? 11.575 -16.711 -6.944 1.00 49.62 93 ALA A CA 1
ATOM 739 C C . ALA A 1 93 ? 10.434 -16.267 -7.874 1.00 49.62 93 ALA A C 1
ATOM 741 O O . ALA A 1 93 ? 10.723 -15.641 -8.889 1.00 49.62 93 ALA A O 1
ATOM 742 N N . SER A 1 94 ? 9.163 -16.562 -7.579 1.00 59.25 94 SER A N 1
ATOM 743 C CA . SER A 1 94 ? 8.066 -16.262 -8.507 1.00 59.25 94 SER A CA 1
ATOM 744 C C . SER A 1 94 ? 6.992 -15.300 -8.007 1.00 59.25 94 SER A C 1
ATOM 746 O O . SER A 1 94 ? 6.203 -14.912 -8.867 1.00 59.25 94 SER A O 1
ATOM 748 N N . ALA A 1 95 ? 6.970 -14.926 -6.713 1.00 74.12 95 ALA A N 1
ATOM 749 C CA . ALA A 1 95 ? 5.935 -14.073 -6.089 1.00 74.12 95 ALA A CA 1
ATOM 750 C C . ALA A 1 95 ? 6.462 -12.873 -5.276 1.00 74.12 95 ALA A C 1
ATOM 752 O O . ALA A 1 95 ? 5.691 -12.134 -4.652 1.00 74.12 95 ALA A O 1
ATOM 753 N N . GLY A 1 96 ? 7.782 -12.664 -5.264 1.00 76.44 96 GLY A N 1
ATOM 754 C CA . GLY A 1 96 ? 8.410 -11.572 -4.522 1.00 76.44 96 GLY A CA 1
ATOM 755 C C . GLY A 1 96 ? 7.900 -10.188 -4.931 1.00 76.44 96 GLY A C 1
ATOM 756 O O . GLY A 1 96 ? 7.748 -9.324 -4.062 1.00 76.44 96 GLY A O 1
ATOM 757 N N . HIS A 1 97 ? 7.562 -9.990 -6.209 1.00 86.56 97 HIS A N 1
ATOM 758 C CA . HIS A 1 97 ? 7.094 -8.701 -6.699 1.00 86.56 97 HIS A CA 1
ATOM 759 C C . HIS A 1 97 ? 5.672 -8.389 -6.243 1.00 86.56 97 HIS A C 1
ATOM 761 O O . HIS A 1 97 ? 5.410 -7.259 -5.817 1.00 86.56 97 HIS A O 1
ATOM 767 N N . TYR A 1 98 ? 4.785 -9.387 -6.275 1.00 86.56 98 TYR A N 1
ATOM 768 C CA . TYR A 1 98 ? 3.430 -9.267 -5.735 1.00 86.56 98 TYR A CA 1
ATOM 769 C C . TYR A 1 98 ? 3.464 -8.908 -4.250 1.00 86.56 98 TYR A C 1
ATOM 771 O O . TYR A 1 98 ? 2.829 -7.947 -3.823 1.00 86.56 98 TYR A O 1
ATOM 779 N N . THR A 1 99 ? 4.284 -9.609 -3.456 1.00 82.44 99 THR A N 1
ATOM 780 C CA . THR A 1 99 ? 4.342 -9.359 -2.004 1.00 82.44 99 THR A CA 1
ATOM 781 C C . THR A 1 99 ? 4.809 -7.944 -1.646 1.00 82.44 99 THR A C 1
ATOM 783 O O . THR A 1 99 ? 4.364 -7.393 -0.640 1.00 82.44 99 THR A O 1
ATOM 786 N N . ASN A 1 100 ? 5.672 -7.332 -2.467 1.00 85.19 100 ASN A N 1
ATOM 787 C CA . ASN A 1 100 ? 6.061 -5.927 -2.319 1.00 85.19 100 ASN A CA 1
ATOM 788 C C . ASN A 1 100 ? 4.874 -4.991 -2.528 1.00 85.19 100 ASN A C 1
ATOM 790 O O . ASN A 1 100 ? 4.623 -4.100 -1.713 1.00 85.19 100 ASN A O 1
ATOM 794 N N . GLN A 1 101 ? 4.149 -5.213 -3.621 1.00 89.00 101 GLN A N 1
ATOM 795 C CA . GLN A 1 101 ? 3.090 -4.334 -4.084 1.00 89.00 101 GLN A CA 1
ATOM 796 C C . GLN A 1 101 ? 1.806 -4.455 -3.255 1.00 89.00 101 GLN A C 1
ATOM 798 O O . GLN A 1 101 ? 1.137 -3.443 -3.048 1.00 89.00 101 GLN A O 1
ATOM 803 N N . ASP A 1 102 ? 1.469 -5.648 -2.764 1.00 89.00 102 ASP A N 1
ATOM 804 C CA . ASP A 1 102 ? 0.140 -5.985 -2.232 1.00 89.00 102 ASP A CA 1
ATOM 805 C C . ASP A 1 102 ? 0.178 -6.507 -0.785 1.00 89.00 102 ASP A C 1
ATOM 807 O O . ASP A 1 102 ? -0.741 -7.165 -0.305 1.00 89.00 102 ASP A O 1
ATOM 811 N N . SER A 1 103 ? 1.229 -6.155 -0.040 1.00 88.25 103 SER A N 1
ATOM 812 C CA . SER A 1 103 ? 1.241 -6.288 1.418 1.00 88.25 103 SER A CA 1
ATOM 813 C C . SER A 1 103 ? 0.547 -5.110 2.094 1.00 88.25 103 SER A C 1
ATOM 815 O O . SER A 1 103 ? 0.867 -3.947 1.820 1.00 88.25 103 SER A O 1
ATOM 817 N N . ALA A 1 104 ? -0.327 -5.394 3.064 1.00 89.25 104 ALA A N 1
ATOM 818 C CA . ALA A 1 104 ? -0.906 -4.376 3.936 1.00 89.25 104 ALA A CA 1
ATOM 819 C C . ALA A 1 104 ? 0.169 -3.628 4.740 1.00 89.25 104 ALA A C 1
ATOM 821 O O . ALA A 1 104 ? -0.058 -2.494 5.155 1.00 89.25 104 ALA A O 1
ATOM 822 N N . ARG A 1 105 ? 1.369 -4.199 4.911 1.00 85.44 105 ARG A N 1
ATOM 823 C CA . ARG A 1 105 ? 2.495 -3.549 5.602 1.00 85.44 105 ARG A CA 1
ATOM 824 C C . ARG A 1 105 ? 3.216 -2.508 4.752 1.00 85.44 105 ARG A C 1
ATOM 826 O O . ARG A 1 105 ? 3.854 -1.626 5.333 1.00 85.44 105 ARG A O 1
ATOM 833 N N . THR A 1 106 ? 3.129 -2.607 3.427 1.00 89.00 106 THR A N 1
ATOM 834 C CA . THR A 1 106 ? 3.724 -1.643 2.498 1.00 89.00 106 THR A CA 1
ATOM 835 C C . THR A 1 106 ? 2.863 -0.388 2.442 1.00 89.00 106 THR A C 1
ATOM 837 O O . THR A 1 106 ? 1.671 -0.465 2.143 1.00 89.00 106 THR A O 1
ATOM 840 N N . THR A 1 107 ? 3.462 0.768 2.717 1.00 90.12 107 THR A N 1
ATOM 841 C CA . THR A 1 107 ? 2.751 2.059 2.764 1.00 90.12 107 THR A CA 1
ATOM 842 C C . THR A 1 107 ? 3.295 3.088 1.796 1.00 90.12 107 THR A C 1
ATOM 844 O O . THR A 1 107 ? 2.595 4.045 1.480 1.00 90.12 107 THR A O 1
ATOM 847 N N . GLU A 1 108 ? 4.519 2.904 1.306 1.00 92.81 108 GLU A N 1
ATOM 848 C CA . GLU A 1 108 ? 5.151 3.853 0.396 1.00 92.81 108 GLU A CA 1
ATOM 849 C C . GLU A 1 108 ? 5.795 3.143 -0.788 1.00 92.81 108 GLU A C 1
ATOM 851 O O . GLU A 1 108 ? 6.318 2.033 -0.654 1.00 92.81 108 GLU A O 1
ATOM 856 N N . VAL A 1 109 ? 5.778 3.819 -1.932 1.00 95.81 109 VAL A N 1
ATOM 857 C CA . VAL A 1 109 ? 6.466 3.425 -3.157 1.00 95.81 109 VAL A CA 1
ATOM 858 C C . VAL A 1 109 ? 7.133 4.639 -3.793 1.00 95.81 109 VAL A C 1
ATOM 860 O O . VAL A 1 109 ? 6.608 5.745 -3.731 1.00 95.81 109 VAL A O 1
ATOM 863 N N . GLY A 1 110 ? 8.269 4.435 -4.439 1.00 96.88 110 GLY A N 1
ATOM 864 C CA . GLY A 1 110 ? 8.837 5.399 -5.376 1.00 96.88 110 GLY A CA 1
ATOM 865 C C . GLY A 1 110 ? 9.551 4.651 -6.487 1.00 96.88 110 GLY A C 1
ATOM 866 O O . GLY A 1 110 ? 10.168 3.614 -6.233 1.00 96.88 110 GLY A O 1
ATOM 867 N N . CYS A 1 111 ? 9.426 5.126 -7.722 1.00 96.88 111 CYS A N 1
ATOM 868 C CA . CYS A 1 111 ? 9.954 4.427 -8.889 1.00 96.88 111 CYS A CA 1
ATOM 869 C C . CYS A 1 111 ? 10.839 5.332 -9.742 1.00 96.88 111 CYS A C 1
ATOM 871 O O . CYS A 1 111 ? 10.534 6.502 -9.925 1.00 96.88 111 CYS A O 1
ATOM 873 N N . GLY A 1 112 ? 11.895 4.756 -10.309 1.00 95.69 112 GLY A N 1
ATOM 874 C CA . GLY A 1 112 ? 12.756 5.369 -11.307 1.00 95.69 112 GLY A CA 1
ATOM 875 C C . GLY A 1 112 ? 12.681 4.590 -12.613 1.00 95.69 112 GLY A C 1
ATOM 876 O O . GLY A 1 112 ? 12.615 3.359 -12.609 1.00 95.69 112 GLY A O 1
ATOM 877 N N . LEU A 1 113 ? 12.690 5.307 -13.731 1.00 94.31 113 LEU A N 1
ATOM 878 C CA . LEU A 1 113 ? 12.741 4.726 -15.064 1.00 94.31 113 LEU A CA 1
ATOM 879 C C . LEU A 1 113 ? 13.848 5.406 -15.857 1.00 94.31 113 LEU A C 1
ATOM 881 O O . LEU A 1 113 ? 13.849 6.628 -15.981 1.00 94.31 113 LEU A O 1
ATOM 885 N N . PHE A 1 114 ? 14.742 4.611 -16.434 1.00 94.56 114 PHE A N 1
ATOM 886 C CA . PHE A 1 114 ? 15.839 5.133 -17.237 1.00 94.56 114 PHE A CA 1
ATOM 887 C C . PHE A 1 114 ? 15.978 4.401 -18.571 1.00 94.56 114 PHE A C 1
ATOM 889 O O . PHE A 1 114 ? 15.799 3.181 -18.637 1.00 94.56 114 PHE A O 1
ATOM 896 N N . ASP A 1 115 ? 16.289 5.149 -19.635 1.00 92.75 115 ASP A N 1
ATOM 897 C CA . ASP A 1 115 ? 16.605 4.581 -20.942 1.00 92.75 115 ASP A CA 1
ATOM 898 C C . ASP A 1 115 ? 18.046 4.071 -21.003 1.00 92.75 115 ASP A C 1
ATOM 900 O O . ASP A 1 115 ? 18.998 4.839 -20.921 1.00 92.75 115 ASP A O 1
ATOM 904 N N . CYS A 1 116 ? 18.188 2.766 -21.211 1.00 92.19 116 CYS A N 1
ATOM 905 C CA . CYS A 1 116 ? 19.470 2.087 -21.326 1.00 92.19 116 CYS A CA 1
ATOM 906 C C . CYS A 1 116 ? 19.827 1.701 -22.768 1.00 92.19 116 CYS A C 1
ATOM 908 O O . CYS A 1 116 ? 20.737 0.893 -22.975 1.00 92.19 116 CYS A O 1
ATOM 910 N N . SER A 1 117 ? 19.134 2.269 -23.760 1.00 87.75 117 SER A N 1
ATOM 911 C CA . SER A 1 117 ? 19.354 2.016 -25.188 1.00 87.75 117 SER A CA 1
ATOM 912 C C . SER A 1 117 ? 20.798 2.294 -25.616 1.00 87.75 117 SER A C 1
ATOM 914 O O . SER A 1 117 ? 21.380 1.506 -26.360 1.00 87.75 117 SER A O 1
ATOM 916 N N . SER A 1 118 ? 21.424 3.333 -25.056 1.00 87.06 118 SER A N 1
ATOM 917 C CA . SER A 1 118 ? 22.840 3.669 -25.271 1.00 87.06 118 SER A CA 1
ATOM 918 C C . SER A 1 118 ? 23.813 2.579 -24.805 1.00 87.06 118 SER A C 1
ATOM 920 O O . SER A 1 118 ? 24.931 2.499 -25.304 1.00 87.06 118 SER A O 1
ATOM 922 N N . GLN A 1 119 ? 23.385 1.709 -23.887 1.00 85.75 119 GLN A N 1
ATOM 923 C CA . GLN A 1 119 ? 24.142 0.553 -23.401 1.00 85.75 119 GLN A CA 1
ATOM 924 C C . GLN A 1 119 ? 23.693 -0.764 -24.055 1.00 85.75 119 GLN A C 1
ATOM 926 O O . GLN A 1 119 ? 23.997 -1.835 -23.531 1.00 85.75 119 GLN A O 1
ATOM 931 N N . GLN A 1 120 ? 22.935 -0.702 -25.159 1.00 80.88 120 GLN A N 1
ATOM 932 C CA . GLN A 1 120 ? 22.341 -1.861 -25.842 1.00 80.88 120 GLN A CA 1
ATOM 933 C C . GLN A 1 120 ? 21.446 -2.718 -24.923 1.00 80.88 120 GLN A C 1
ATOM 935 O O . GLN A 1 120 ? 21.323 -3.931 -25.091 1.00 80.88 120 GLN A O 1
ATOM 940 N N . LYS A 1 121 ? 20.802 -2.084 -23.936 1.00 80.88 121 LYS A N 1
ATOM 941 C CA . LYS A 1 121 ? 19.869 -2.714 -22.992 1.00 80.88 121 LYS A CA 1
ATOM 942 C C . LYS A 1 121 ? 18.473 -2.100 -23.131 1.00 80.88 121 LYS A C 1
ATOM 944 O O . LYS A 1 121 ? 18.317 -0.958 -23.555 1.00 80.88 121 LYS A O 1
ATOM 949 N N . GLY A 1 122 ? 17.441 -2.843 -22.724 1.00 83.38 122 GLY A N 1
ATOM 950 C CA . GLY A 1 122 ? 16.100 -2.274 -22.530 1.00 83.38 122 GLY A CA 1
ATOM 951 C C . GLY A 1 122 ? 16.076 -1.283 -21.361 1.00 83.38 122 GLY A C 1
ATOM 952 O O . GLY A 1 122 ? 16.907 -1.388 -20.452 1.00 83.38 122 GLY A O 1
ATOM 953 N N . SER A 1 123 ? 15.125 -0.343 -21.356 1.00 90.81 123 SER A N 1
ATOM 954 C CA . SER A 1 123 ? 14.936 0.583 -20.233 1.00 90.81 123 SER A CA 1
ATOM 955 C C . SER A 1 123 ? 14.705 -0.175 -18.934 1.00 90.81 123 SER A C 1
ATOM 957 O O . SER A 1 123 ? 14.109 -1.254 -18.924 1.00 90.81 123 SER A O 1
ATOM 959 N N . GLN A 1 124 ? 15.144 0.412 -17.828 1.00 93.75 124 GLN A N 1
ATOM 960 C CA . GLN A 1 124 ? 15.026 -0.196 -16.508 1.00 93.75 124 GLN A CA 1
ATOM 961 C C . GLN A 1 124 ? 13.995 0.556 -15.680 1.00 93.75 124 GLN A C 1
ATOM 963 O O . GLN A 1 124 ? 14.200 1.723 -15.354 1.00 93.75 124 GLN A O 1
ATOM 968 N N . LEU A 1 125 ? 12.893 -0.122 -15.349 1.00 94.75 125 LEU A N 1
ATOM 969 C CA . LEU A 1 125 ? 11.942 0.321 -14.336 1.00 94.75 125 LEU A CA 1
ATOM 970 C C . LEU A 1 125 ? 12.351 -0.286 -12.995 1.00 94.75 125 LEU A C 1
ATOM 972 O O . LEU A 1 125 ? 12.354 -1.508 -12.844 1.00 94.75 125 LEU A O 1
ATOM 976 N N . VAL A 1 126 ? 12.638 0.565 -12.020 1.00 95.81 126 VAL A N 1
ATOM 977 C CA . VAL A 1 126 ? 12.936 0.186 -10.639 1.00 95.81 126 VAL A CA 1
ATOM 978 C C . VAL A 1 126 ? 11.875 0.815 -9.748 1.00 95.81 126 VAL A C 1
ATOM 980 O O . VAL A 1 126 ? 11.647 2.013 -9.835 1.00 95.81 126 VAL A O 1
ATOM 983 N N . CYS A 1 127 ? 11.230 0.038 -8.884 1.00 96.12 127 CYS A N 1
ATOM 984 C CA . CYS A 1 127 ? 10.302 0.540 -7.872 1.00 96.12 127 CYS A CA 1
ATOM 985 C C . CYS A 1 127 ? 10.745 0.066 -6.494 1.00 96.12 127 CYS A C 1
ATOM 987 O O . CYS A 1 127 ? 10.910 -1.133 -6.275 1.00 96.12 127 CYS A O 1
ATOM 989 N N . LYS A 1 128 ? 10.900 0.998 -5.558 1.00 94.62 128 LYS A N 1
ATOM 990 C CA . LYS A 1 128 ? 11.240 0.724 -4.163 1.00 94.62 128 LYS A CA 1
ATOM 991 C C . LYS A 1 128 ? 10.015 0.853 -3.279 1.00 94.62 128 LYS A C 1
ATOM 993 O O . LYS A 1 128 ? 9.216 1.762 -3.477 1.00 94.62 128 LYS A O 1
ATOM 998 N N . TYR A 1 129 ? 9.901 -0.029 -2.294 1.00 91.69 129 TYR A N 1
ATOM 999 C CA . TYR A 1 129 ? 8.752 -0.133 -1.400 1.00 91.69 129 TYR A CA 1
ATOM 1000 C C . TYR A 1 129 ? 9.205 -0.140 0.053 1.00 91.69 129 TYR A C 1
ATOM 1002 O O . TYR A 1 129 ? 10.059 -0.948 0.442 1.00 91.69 129 TYR A O 1
ATOM 1010 N N . ARG A 1 130 ? 8.602 0.732 0.864 1.00 88.38 130 ARG A N 1
ATOM 1011 C CA . ARG A 1 130 ? 8.870 0.815 2.303 1.00 88.38 130 ARG A CA 1
ATOM 1012 C C . ARG A 1 130 ? 7.719 0.206 3.093 1.00 88.38 130 ARG A C 1
ATOM 1014 O O . ARG A 1 130 ? 6.544 0.505 2.849 1.00 88.38 130 ARG A O 1
ATOM 1021 N N . THR A 1 131 ? 8.077 -0.642 4.052 1.00 80.94 131 THR A N 1
ATOM 1022 C CA . THR A 1 131 ? 7.147 -1.207 5.028 1.00 80.94 131 THR A CA 1
ATOM 1023 C C . THR A 1 131 ? 7.179 -0.401 6.325 1.00 80.94 131 THR A C 1
ATOM 1025 O O . THR A 1 131 ? 8.104 0.354 6.611 1.00 80.94 131 THR A O 1
ATOM 1028 N N . THR A 1 132 ? 6.138 -0.564 7.129 1.00 64.69 132 THR A N 1
ATOM 1029 C CA . THR A 1 132 ? 5.923 0.167 8.388 1.00 64.69 132 THR A CA 1
ATOM 1030 C C . THR A 1 132 ? 6.739 -0.353 9.585 1.00 64.69 132 THR A C 1
ATOM 1032 O O . THR A 1 132 ? 6.467 0.056 10.709 1.00 64.69 132 THR A O 1
ATOM 1035 N N . PHE A 1 133 ? 7.712 -1.255 9.391 1.00 56.12 133 PHE A N 1
ATOM 1036 C CA . PHE A 1 133 ? 8.516 -1.831 10.481 1.00 56.12 133 PHE A CA 1
ATOM 1037 C C . PHE A 1 133 ? 9.891 -1.190 10.565 1.00 56.12 133 PHE A C 1
ATOM 1039 O O . PHE A 1 133 ? 10.831 -1.623 9.908 1.00 56.12 133 PHE A O 1
ATOM 1046 N N . LYS A 1 134 ? 10.001 -0.176 11.419 1.00 44.50 134 LYS A N 1
ATOM 1047 C CA . LYS A 1 134 ? 11.289 0.374 11.836 1.00 44.50 134 LYS A CA 1
ATOM 1048 C C . LYS A 1 134 ? 11.971 -0.499 12.915 1.00 44.50 134 LYS A C 1
ATOM 1050 O O . LYS A 1 134 ? 13.182 -0.408 13.072 1.00 44.50 134 LYS A O 1
ATOM 1055 N N . ASP A 1 135 ? 11.235 -1.404 13.579 1.00 38.62 135 ASP A N 1
ATOM 1056 C CA . ASP A 1 135 ? 11.613 -1.876 14.929 1.00 38.62 135 ASP A CA 1
ATOM 1057 C C . ASP A 1 135 ? 11.853 -3.394 15.102 1.00 38.62 135 ASP A C 1
ATOM 1059 O O . ASP A 1 135 ? 11.870 -3.878 16.229 1.00 38.62 135 ASP A O 1
ATOM 1063 N N . LEU A 1 136 ? 12.052 -4.180 14.034 1.00 38.19 136 LEU A N 1
ATOM 1064 C CA . LEU A 1 136 ? 12.344 -5.628 14.169 1.00 38.19 136 LEU A CA 1
ATOM 1065 C C . LEU A 1 136 ? 13.710 -6.075 13.638 1.00 38.19 136 LEU A C 1
ATOM 1067 O O . LEU A 1 136 ? 13.945 -7.271 13.515 1.00 38.19 136 LEU A O 1
ATOM 1071 N N . GLY A 1 137 ? 14.624 -5.160 13.312 1.00 37.19 137 GLY A N 1
ATOM 1072 C CA . GLY A 1 137 ? 15.938 -5.529 12.758 1.00 37.19 137 GLY A CA 1
ATOM 1073 C C . GLY A 1 137 ? 15.889 -6.101 11.330 1.00 37.19 137 GLY A C 1
ATOM 1074 O O . GLY A 1 137 ? 16.863 -5.963 10.601 1.00 37.19 137 GLY A O 1
ATOM 1075 N N . ASP A 1 138 ? 14.735 -6.604 10.884 1.00 39.97 138 ASP A N 1
ATOM 1076 C CA . ASP A 1 138 ? 14.482 -7.106 9.537 1.00 39.97 138 ASP A CA 1
ATOM 1077 C C . ASP A 1 138 ? 13.495 -6.193 8.792 1.00 39.97 138 ASP A C 1
ATOM 1079 O O . ASP A 1 138 ? 12.276 -6.372 8.814 1.00 39.97 138 ASP A O 1
ATOM 1083 N N . TYR A 1 139 ? 14.036 -5.217 8.059 1.00 45.91 139 TYR A N 1
ATOM 1084 C CA . TYR A 1 139 ? 13.303 -4.262 7.206 1.00 45.91 139 TYR A CA 1
ATOM 1085 C C . TYR A 1 139 ? 12.537 -4.903 6.021 1.00 45.91 139 TYR A C 1
ATOM 1087 O O . TYR A 1 139 ? 12.059 -4.206 5.124 1.00 45.91 139 TYR A O 1
ATOM 1095 N N . VAL A 1 140 ? 12.405 -6.232 5.984 1.00 51.47 140 VAL A N 1
ATOM 1096 C CA . VAL A 1 140 ? 11.907 -6.993 4.826 1.00 51.47 140 VAL A CA 1
ATOM 1097 C C . VAL A 1 140 ? 10.701 -7.875 5.170 1.00 51.47 140 VAL A C 1
ATOM 1099 O O . VAL A 1 140 ? 10.176 -8.556 4.288 1.00 51.47 140 VAL A O 1
ATOM 1102 N N . GLU A 1 141 ? 10.191 -7.857 6.409 1.00 56.66 141 GLU A N 1
ATOM 1103 C CA . GLU A 1 141 ? 9.016 -8.671 6.739 1.00 56.66 141 GLU A CA 1
ATOM 1104 C C . GLU A 1 141 ? 7.724 -8.057 6.162 1.00 56.66 141 GLU A C 1
ATOM 1106 O O . GLU A 1 141 ? 7.073 -7.182 6.734 1.00 56.66 141 GLU A O 1
ATOM 1111 N N . LYS A 1 142 ? 7.352 -8.538 4.973 1.00 61.88 142 LYS A N 1
ATOM 1112 C CA . LYS A 1 142 ? 6.133 -8.160 4.233 1.00 61.88 142 LYS A CA 1
ATOM 1113 C C . LYS A 1 142 ? 4.910 -8.970 4.660 1.00 61.88 142 LYS A C 1
ATOM 1115 O O . LYS A 1 142 ? 3.808 -8.709 4.180 1.00 61.88 142 LYS A O 1
ATOM 1120 N N . VAL A 1 143 ? 5.095 -9.942 5.549 1.00 63.28 143 VAL A N 1
ATOM 1121 C CA . VAL A 1 143 ? 4.063 -10.885 5.983 1.00 63.28 143 VAL A CA 1
ATOM 1122 C C . VAL A 1 143 ? 3.689 -10.665 7.452 1.00 63.28 143 VAL A C 1
ATOM 1124 O O . VAL A 1 143 ? 4.482 -10.197 8.267 1.00 63.28 143 VAL A O 1
ATOM 1127 N N . TYR A 1 144 ? 2.450 -10.969 7.803 1.00 58.47 144 TYR A N 1
ATOM 1128 C CA . TYR A 1 144 ? 1.960 -11.090 9.168 1.00 58.47 144 TYR A CA 1
ATOM 1129 C C . TYR A 1 144 ? 2.115 -12.546 9.582 1.00 58.47 144 TYR A C 1
ATOM 1131 O O . TYR A 1 144 ? 1.416 -13.389 9.025 1.00 58.47 144 TYR A O 1
ATOM 1139 N N . ARG A 1 145 ? 2.990 -12.841 10.550 1.00 64.38 145 ARG A N 1
ATOM 1140 C CA . ARG A 1 145 ? 3.006 -14.154 11.204 1.00 64.38 145 ARG A CA 1
ATOM 1141 C C . ARG A 1 145 ? 1.859 -14.232 12.202 1.00 64.38 145 ARG A C 1
ATOM 1143 O O . ARG A 1 145 ? 1.764 -13.408 13.111 1.00 64.38 145 ARG A O 1
ATOM 1150 N N . LEU A 1 146 ? 0.990 -15.211 12.018 1.00 58.12 146 LEU A N 1
ATOM 1151 C CA . LEU A 1 146 ? -0.106 -15.518 12.920 1.00 58.12 146 LEU A CA 1
ATOM 1152 C C . LEU A 1 146 ? 0.374 -16.467 14.035 1.00 58.12 146 LEU A C 1
ATOM 1154 O O . LEU A 1 146 ? 1.327 -17.221 13.826 1.00 58.12 146 LEU A O 1
ATOM 1158 N N . PRO A 1 147 ? -0.281 -16.476 15.215 1.00 50.50 147 PRO A N 1
ATOM 1159 C CA . PRO A 1 147 ? 0.116 -17.325 16.347 1.00 50.50 147 PRO A CA 1
ATOM 1160 C C . PRO A 1 147 ? 0.169 -18.828 16.037 1.00 50.50 147 PRO A C 1
ATOM 1162 O O . PRO A 1 147 ? 0.886 -19.569 16.697 1.00 50.50 147 PRO A O 1
ATOM 1165 N N . ASN A 1 148 ? -0.564 -19.274 15.017 1.00 55.66 148 ASN A N 1
ATOM 1166 C CA . ASN A 1 148 ? -0.572 -20.655 14.535 1.00 55.66 148 ASN A CA 1
ATOM 1167 C C . ASN A 1 148 ? 0.580 -20.981 13.556 1.00 55.66 148 ASN A C 1
ATOM 1169 O O . ASN A 1 148 ? 0.547 -22.025 12.913 1.00 55.66 148 ASN A O 1
ATOM 1173 N N . GLY A 1 149 ? 1.556 -20.081 13.387 1.00 62.09 149 GLY A N 1
ATOM 1174 C CA . GLY A 1 149 ? 2.716 -20.267 12.510 1.00 62.09 149 GLY A CA 1
ATOM 1175 C C . GLY A 1 149 ? 2.485 -19.931 11.031 1.00 62.09 149 GLY A C 1
ATOM 1176 O O . GLY A 1 149 ? 3.433 -19.987 10.252 1.00 62.09 149 GLY A O 1
ATOM 1177 N N . THR A 1 150 ? 1.265 -19.549 10.637 1.00 66.38 150 THR A N 1
ATOM 1178 C CA . THR A 1 150 ? 0.952 -19.158 9.248 1.00 66.38 150 THR A CA 1
ATOM 1179 C C . THR A 1 150 ? 1.355 -17.711 8.949 1.00 66.38 150 THR A C 1
ATOM 1181 O O . THR A 1 150 ? 1.467 -16.894 9.862 1.00 66.38 150 THR A O 1
ATOM 1184 N N . SER A 1 151 ? 1.562 -17.374 7.672 1.00 70.00 151 SER A N 1
ATOM 1185 C CA . SER A 1 151 ? 1.981 -16.035 7.226 1.00 70.00 151 SER A CA 1
ATOM 1186 C C . SER A 1 151 ? 1.030 -15.488 6.163 1.00 70.00 151 SER A C 1
ATOM 1188 O O . SER A 1 151 ? 0.762 -16.182 5.188 1.00 70.00 151 SER A O 1
ATOM 1190 N N . ARG A 1 152 ? 0.572 -14.235 6.294 1.00 78.69 152 ARG A N 1
ATOM 1191 C CA . ARG A 1 152 ? -0.338 -13.584 5.320 1.00 78.69 152 ARG A CA 1
ATOM 1192 C C . ARG A 1 152 ? 0.138 -12.194 4.912 1.00 78.69 152 ARG A C 1
ATOM 1194 O O . ARG A 1 152 ? 0.812 -11.536 5.694 1.00 78.69 152 ARG A O 1
ATOM 1201 N N . LEU A 1 153 ? -0.227 -11.702 3.725 1.00 84.25 153 LEU A N 1
ATOM 1202 C CA . LEU A 1 153 ? 0.123 -10.328 3.305 1.00 84.25 153 LEU A CA 1
ATOM 1203 C C . LEU A 1 153 ? -0.826 -9.261 3.867 1.00 84.25 153 LEU A C 1
ATOM 1205 O O . LEU A 1 153 ? -0.435 -8.105 4.021 1.00 84.25 153 LEU A O 1
ATOM 1209 N N . TYR A 1 154 ? -2.059 -9.653 4.177 1.00 87.44 154 TYR A N 1
ATOM 1210 C CA . TYR A 1 154 ? -3.122 -8.812 4.712 1.00 87.44 154 TYR A CA 1
ATOM 1211 C C . TYR A 1 154 ? -4.138 -9.687 5.467 1.00 87.44 154 TYR A C 1
ATOM 1213 O O . TYR A 1 154 ? -4.074 -10.919 5.436 1.00 87.44 154 TYR A O 1
ATOM 1221 N N . GLU A 1 155 ? -5.075 -9.056 6.166 1.00 88.19 155 GLU A N 1
ATOM 1222 C CA . GLU A 1 155 ? -6.176 -9.732 6.857 1.00 88.19 155 GLU A CA 1
ATOM 1223 C C . GLU A 1 155 ? -7.445 -9.691 6.007 1.00 88.19 155 GLU A C 1
ATOM 1225 O O . GLU A 1 155 ? -7.925 -8.608 5.678 1.00 88.19 155 GLU A O 1
ATOM 1230 N N . VAL A 1 156 ? -8.006 -10.852 5.667 1.00 90.06 156 VAL A N 1
ATOM 1231 C CA . VAL A 1 156 ? -9.291 -10.937 4.956 1.00 90.06 156 VAL A CA 1
ATOM 1232 C C . VAL A 1 156 ? -10.414 -10.453 5.872 1.00 90.06 156 VAL A C 1
ATOM 1234 O O . VAL A 1 156 ? -10.497 -10.866 7.028 1.00 90.06 156 VAL A O 1
ATOM 1237 N N . GLY A 1 157 ? -11.280 -9.592 5.352 1.00 91.81 157 GLY A N 1
ATOM 1238 C CA . GLY A 1 157 ? -12.444 -9.074 6.057 1.00 91.81 157 GLY A CA 1
ATOM 1239 C C . GLY A 1 157 ? -12.967 -7.806 5.397 1.00 91.81 157 GLY A C 1
ATOM 1240 O O . GLY A 1 157 ? -12.474 -7.373 4.360 1.00 91.81 157 GLY A O 1
ATOM 1241 N N . GLU A 1 158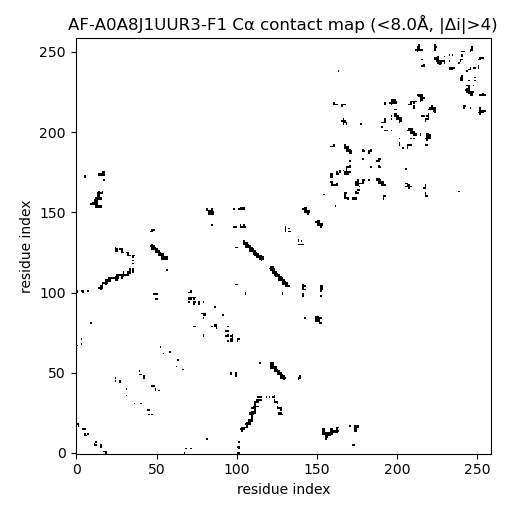 ? -13.965 -7.179 6.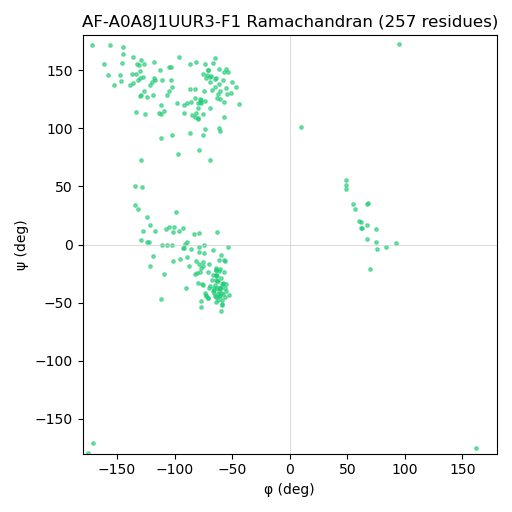006 1.00 92.81 158 GLU A N 1
ATOM 1242 C CA . GLU A 1 158 ? -14.522 -5.963 5.423 1.00 92.81 158 GLU A CA 1
ATOM 1243 C C . GLU A 1 158 ? -13.489 -4.818 5.395 1.00 92.81 158 GLU A C 1
ATOM 1245 O O . GLU A 1 158 ? -12.795 -4.616 6.405 1.00 92.81 158 GLU A O 1
ATOM 1250 N N . PRO A 1 159 ? -13.370 -4.073 4.277 1.00 94.75 159 PRO A N 1
ATOM 1251 C CA . PRO A 1 159 ? -12.350 -3.050 4.111 1.00 94.75 159 PRO A CA 1
ATOM 1252 C C . PRO A 1 159 ? -12.269 -2.060 5.265 1.00 94.75 159 PRO A C 1
ATOM 1254 O O . PRO A 1 159 ? -13.271 -1.597 5.806 1.00 94.75 159 PRO A O 1
ATOM 1257 N N . CYS A 1 160 ? -11.034 -1.719 5.618 1.00 93.56 160 CYS A N 1
ATOM 1258 C CA . CYS A 1 160 ? -10.701 -0.702 6.610 1.00 93.56 160 CYS A CA 1
ATOM 1259 C C . CYS A 1 160 ? -11.186 -0.964 8.045 1.00 93.56 160 CYS A C 1
ATOM 1261 O O . CYS A 1 160 ? -11.165 -0.071 8.894 1.00 93.56 160 CYS A O 1
ATOM 1263 N N . THR A 1 161 ? -11.597 -2.194 8.347 1.00 90.75 161 THR A N 1
ATOM 1264 C CA . THR A 1 161 ? -12.084 -2.557 9.677 1.00 90.75 161 THR A CA 1
ATOM 1265 C C . THR A 1 161 ? -11.014 -3.091 10.627 1.00 90.75 161 THR A C 1
ATOM 1267 O O . THR A 1 161 ? -11.327 -3.310 11.795 1.00 90.75 161 THR A O 1
A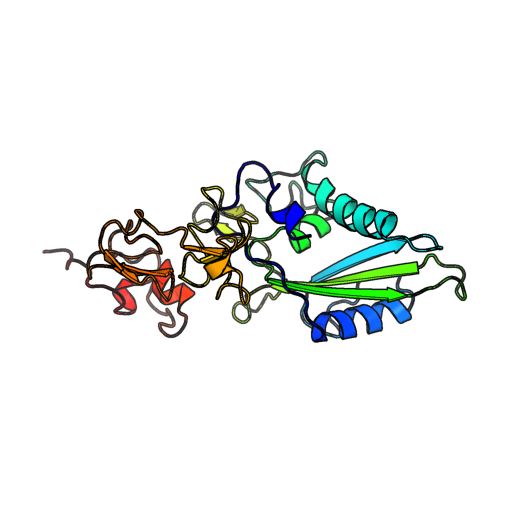TOM 1270 N N . ASN A 1 162 ? -9.771 -3.242 10.155 1.00 88.94 162 ASN A N 1
ATOM 1271 C CA . ASN A 1 162 ? -8.588 -3.646 10.928 1.00 88.94 162 ASN A CA 1
ATOM 1272 C C . ASN A 1 162 ? -7.363 -2.764 10.602 1.00 88.94 162 ASN A C 1
ATOM 1274 O O . ASN A 1 162 ? -6.219 -3.221 10.575 1.00 88.94 162 ASN A O 1
ATOM 1278 N N . CYS A 1 163 ? -7.576 -1.480 10.314 1.00 87.88 163 CYS A N 1
ATOM 1279 C CA . CYS A 1 163 ? -6.499 -0.565 9.945 1.00 87.88 163 CYS A CA 1
ATOM 1280 C C . CYS A 1 163 ? -5.430 -0.404 11.035 1.00 87.88 163 CYS A C 1
ATOM 1282 O O . CYS A 1 163 ? -5.711 -0.107 12.198 1.00 87.88 163 CYS A O 1
ATOM 1284 N N . ARG A 1 164 ? -4.160 -0.509 10.623 1.00 76.44 164 ARG A N 1
ATOM 1285 C CA . ARG A 1 164 ? -3.002 -0.487 11.531 1.00 76.44 164 ARG A CA 1
ATOM 1286 C C . ARG A 1 164 ? -2.828 0.833 12.284 1.00 76.44 164 ARG A C 1
ATOM 1288 O O . ARG A 1 164 ? -2.315 0.825 13.397 1.00 76.44 164 ARG A O 1
ATOM 1295 N N . TYR A 1 165 ? -3.240 1.958 11.698 1.00 71.75 165 TYR A N 1
ATOM 1296 C CA . TYR A 1 165 ? -3.146 3.270 12.350 1.00 71.75 165 TYR A CA 1
ATOM 1297 C C . TYR A 1 165 ? -4.054 3.403 13.583 1.00 71.75 165 TYR A C 1
ATOM 1299 O O . TYR A 1 165 ? -3.994 4.419 14.273 1.00 71.75 165 TYR A O 1
ATOM 1307 N N . GLY A 1 166 ? -4.883 2.396 13.872 1.00 67.69 166 GLY A N 1
ATOM 1308 C CA . GLY A 1 166 ? -5.784 2.409 15.018 1.00 67.69 166 GLY A CA 1
ATOM 1309 C C . GLY A 1 166 ? -6.997 3.316 14.819 1.00 67.69 166 GLY A C 1
ATOM 1310 O O . GLY A 1 166 ? -7.683 3.601 15.791 1.00 67.69 166 GLY A O 1
ATOM 1311 N N . ASN A 1 167 ? -7.254 3.764 13.588 1.00 81.88 167 ASN A N 1
ATOM 1312 C CA . ASN A 1 167 ? -8.490 4.411 13.153 1.00 81.88 167 ASN A CA 1
ATOM 1313 C C . ASN A 1 167 ? -9.052 3.692 11.926 1.00 81.88 167 ASN A C 1
ATOM 1315 O O . ASN A 1 167 ? -8.301 3.041 11.213 1.00 81.88 167 ASN A O 1
ATOM 1319 N N . GLY A 1 168 ? -10.355 3.787 11.679 1.00 87.06 168 GLY A N 1
ATOM 1320 C CA . GLY A 1 168 ? -11.003 3.129 10.541 1.00 87.06 168 GLY A CA 1
ATOM 1321 C C . GLY A 1 168 ? -11.245 4.046 9.350 1.00 87.06 168 GLY A C 1
ATOM 1322 O O . GLY A 1 168 ? -12.219 3.847 8.627 1.00 87.06 168 GLY A O 1
ATOM 1323 N N . TRP A 1 169 ? -10.425 5.085 9.157 1.00 94.69 169 TRP A N 1
ATOM 1324 C CA . TRP A 1 169 ? -10.564 5.920 7.966 1.00 94.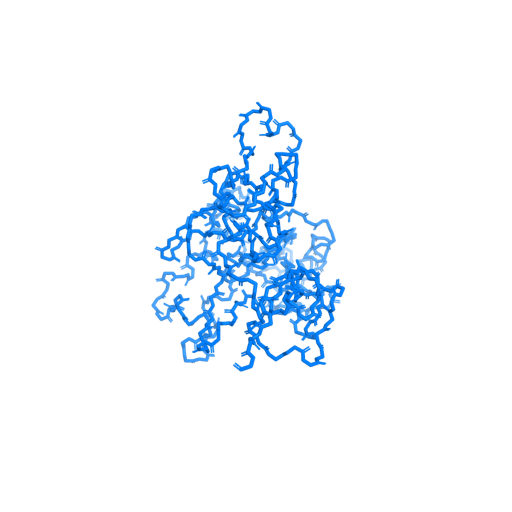69 169 TRP A CA 1
ATOM 1325 C C . TRP A 1 169 ? -10.294 5.091 6.714 1.00 94.69 169 TRP A C 1
ATOM 1327 O O . TRP A 1 169 ? -9.242 4.460 6.572 1.00 94.69 169 TRP A O 1
ATOM 1337 N N . CYS A 1 170 ? -11.257 5.130 5.803 1.00 95.44 170 CYS A N 1
ATOM 1338 C CA . CYS A 1 170 ? -11.292 4.297 4.621 1.00 95.44 170 CYS A CA 1
ATOM 1339 C C . CYS A 1 170 ? -11.428 5.159 3.378 1.00 95.44 170 CYS A C 1
ATOM 1341 O O . CYS A 1 170 ? -12.472 5.775 3.167 1.00 95.44 170 CYS A O 1
ATOM 1343 N N . TYR A 1 171 ? -10.382 5.194 2.557 1.00 96.12 171 TYR A N 1
ATOM 1344 C CA . TYR A 1 171 ? -10.380 5.886 1.275 1.00 96.12 171 TYR A CA 1
ATOM 1345 C C . TYR A 1 171 ? -10.302 4.858 0.153 1.00 96.12 171 TYR A C 1
ATOM 1347 O O . TYR A 1 171 ? -9.274 4.195 0.012 1.00 96.12 171 TYR A O 1
ATOM 1355 N N . LYS A 1 172 ? -11.373 4.725 -0.641 1.00 95.12 172 LYS A N 1
ATOM 1356 C CA . LYS A 1 172 ? -11.448 3.755 -1.754 1.00 95.12 172 LYS A CA 1
ATOM 1357 C C . LYS A 1 172 ? -11.019 2.341 -1.320 1.00 95.12 172 LYS A C 1
ATOM 1359 O O . LYS A 1 172 ? -10.134 1.748 -1.927 1.00 95.12 172 LYS A O 1
ATOM 1364 N N . ASP A 1 173 ? -11.614 1.863 -0.224 1.00 95.69 173 ASP A N 1
ATOM 1365 C CA . ASP A 1 173 ? -11.368 0.549 0.399 1.00 95.69 173 ASP A CA 1
ATOM 1366 C C . ASP A 1 173 ? -9.937 0.314 0.916 1.00 95.69 173 ASP A C 1
ATOM 1368 O O . ASP A 1 173 ? -9.522 -0.821 1.153 1.00 95.69 173 ASP A O 1
ATOM 1372 N N . LEU A 1 174 ? -9.175 1.390 1.136 1.00 95.94 174 LEU A N 1
ATOM 1373 C CA . LEU A 1 174 ? -7.822 1.346 1.684 1.00 95.94 174 LEU A CA 1
ATOM 1374 C C . LEU A 1 174 ? -7.722 2.162 2.976 1.00 95.94 174 LEU A C 1
ATOM 1376 O O . LEU A 1 174 ? -8.210 3.291 3.076 1.00 95.94 174 LEU A O 1
ATOM 1380 N N . CYS A 1 175 ? -7.022 1.600 3.957 1.00 94.94 175 CYS A N 1
ATOM 1381 C CA . CYS A 1 175 ? -6.713 2.240 5.225 1.00 94.94 175 CYS A CA 1
ATOM 1382 C C . CYS A 1 175 ? -5.856 3.485 5.015 1.00 94.94 175 CYS A C 1
ATOM 1384 O O . CYS A 1 175 ? -4.793 3.440 4.383 1.00 94.94 175 CYS A O 1
ATOM 1386 N N . VAL A 1 176 ? -6.280 4.591 5.618 1.00 93.00 176 VAL A N 1
ATOM 1387 C CA . VAL A 1 176 ? -5.525 5.843 5.646 1.00 93.00 176 VAL A CA 1
ATOM 1388 C C . VAL A 1 176 ? -5.439 6.362 7.072 1.00 93.00 176 VAL A C 1
ATOM 1390 O O . VAL A 1 176 ? -6.387 6.266 7.833 1.00 93.00 176 VAL A O 1
ATOM 1393 N N . LYS A 1 177 ? -4.304 6.957 7.452 1.00 88.19 177 LYS A N 1
ATOM 1394 C CA . LYS A 1 177 ? -4.183 7.609 8.768 1.00 88.19 177 LYS A CA 1
ATOM 1395 C C . LYS A 1 177 ? -5.151 8.790 8.896 1.00 88.19 177 LYS A C 1
ATOM 1397 O O . LYS A 1 177 ? -5.678 9.047 9.971 1.00 88.19 177 LYS A O 1
ATOM 1402 N N . GLN A 1 178 ? -5.333 9.520 7.803 1.00 89.94 178 GLN A N 1
ATOM 1403 C CA . GLN A 1 178 ? -6.219 10.668 7.667 1.00 89.94 178 GLN A CA 1
ATOM 1404 C C . GLN A 1 178 ? -6.739 10.679 6.234 1.00 89.94 178 GLN A C 1
ATOM 1406 O O . GLN A 1 178 ? -6.008 10.302 5.310 1.00 89.94 178 GLN A O 1
ATOM 1411 N N . CYS A 1 179 ? -7.983 11.109 6.057 1.00 92.56 179 CYS A N 1
ATOM 1412 C CA . CYS A 1 179 ? -8.558 11.276 4.732 1.00 92.56 179 CYS A CA 1
ATOM 1413 C C . CYS A 1 179 ? -7.771 12.309 3.915 1.00 92.56 179 CYS A C 1
ATOM 1415 O O . CYS A 1 179 ? -7.408 13.354 4.463 1.00 92.56 179 CYS A O 1
ATOM 1417 N N . PRO A 1 180 ? -7.519 12.054 2.619 1.00 92.31 180 PRO A N 1
ATOM 1418 C CA . PRO A 1 180 ? -7.015 13.086 1.724 1.00 92.31 180 PRO A CA 1
ATOM 1419 C C . PRO A 1 180 ? -7.929 14.323 1.719 1.00 92.31 180 PRO A C 1
ATOM 1421 O O . PRO A 1 180 ? -9.139 14.221 1.939 1.00 92.31 180 PRO A O 1
ATOM 1424 N N . GLN A 1 181 ? -7.359 15.497 1.469 1.00 92.19 181 GLN A N 1
ATOM 1425 C CA . GLN A 1 181 ? -8.103 16.757 1.482 1.00 92.19 181 GLN A CA 1
ATOM 1426 C C . GLN A 1 181 ? -9.306 16.716 0.520 1.00 92.19 181 GLN A C 1
ATOM 1428 O O . GLN A 1 181 ? -9.176 16.239 -0.606 1.00 92.19 181 GLN A O 1
ATOM 1433 N N . GLY A 1 182 ? -10.477 17.186 0.967 1.00 90.56 182 GLY A N 1
ATOM 1434 C CA . GLY A 1 182 ? -11.710 17.224 0.164 1.00 90.56 182 GLY A CA 1
ATOM 1435 C C . GLY A 1 182 ? -12.424 15.874 -0.010 1.00 90.56 182 GLY A C 1
ATOM 1436 O O . GLY A 1 182 ? -13.491 15.800 -0.626 1.00 90.56 182 GLY A O 1
ATOM 1437 N N . THR A 1 183 ? -11.844 14.776 0.491 1.00 93.25 183 THR A N 1
ATOM 1438 C CA . THR A 1 183 ? -12.417 13.431 0.297 1.00 93.25 183 THR A CA 1
ATOM 1439 C C . THR A 1 183 ? -13.443 13.047 1.355 1.00 93.25 183 THR A C 1
ATOM 1441 O O . THR A 1 183 ? -14.237 12.142 1.110 1.00 93.25 183 THR A O 1
ATOM 1444 N N . LYS A 1 184 ? -13.466 13.728 2.511 1.00 89.19 184 LYS A N 1
ATOM 1445 C CA . LYS A 1 184 ? -14.516 13.522 3.522 1.00 89.19 184 LYS A CA 1
ATOM 1446 C C . LYS A 1 184 ? -15.841 14.101 3.031 1.00 89.19 184 LYS A C 1
ATOM 1448 O O . LYS A 1 184 ? -16.866 13.436 3.079 1.00 89.19 184 LYS A O 1
ATOM 1453 N N . GLU A 1 185 ? -15.793 15.319 2.504 1.00 89.00 185 GLU A N 1
ATOM 1454 C CA . GLU A 1 185 ? -16.941 16.108 2.058 1.00 89.00 185 GLU A CA 1
ATOM 1455 C C . GLU A 1 185 ? -17.593 15.508 0.809 1.00 89.00 185 GLU A C 1
ATOM 1457 O O . GLU A 1 185 ? -18.812 15.512 0.675 1.00 89.00 185 GLU A O 1
ATOM 1462 N N . SER A 1 186 ? -16.781 14.941 -0.085 1.00 90.19 186 SER A N 1
ATOM 1463 C CA . SER A 1 186 ? -17.260 14.210 -1.265 1.00 90.19 186 SER A CA 1
ATOM 1464 C C . SER A 1 186 ? -17.729 12.781 -0.962 1.00 90.19 186 SER A C 1
ATOM 1466 O O . SER A 1 186 ? -18.242 12.110 -1.854 1.00 90.19 186 SER A O 1
ATOM 1468 N N . GLY A 1 187 ? -17.542 12.291 0.269 1.00 90.00 187 GLY A N 1
ATOM 1469 C CA . GLY A 1 187 ? -17.899 10.931 0.677 1.00 90.00 187 GLY A CA 1
ATOM 1470 C C . GLY A 1 187 ? -16.958 9.829 0.170 1.00 90.00 187 GLY A C 1
ATOM 1471 O O . GLY A 1 187 ? -17.189 8.656 0.463 1.00 90.00 187 GLY A O 1
ATOM 1472 N N . GLU A 1 188 ? -15.882 10.163 -0.556 1.00 93.06 188 GLU A N 1
ATOM 1473 C CA . GLU A 1 188 ? -14.891 9.176 -1.014 1.00 93.06 188 GLU A CA 1
ATOM 1474 C C . GLU A 1 188 ? -14.088 8.560 0.146 1.00 93.06 188 GLU A C 1
ATOM 1476 O O . GLU A 1 188 ? -13.633 7.415 0.054 1.00 93.06 188 GLU A O 1
ATOM 1481 N N . CYS A 1 189 ? -13.873 9.328 1.218 1.00 95.31 189 CYS A N 1
ATOM 1482 C CA . CYS A 1 189 ? -13.246 8.867 2.446 1.00 95.31 189 CYS A CA 1
ATOM 1483 C C . CYS A 1 189 ? -14.260 8.849 3.586 1.00 95.31 189 CYS A C 1
ATOM 1485 O O . CYS A 1 189 ? -14.798 9.886 3.971 1.00 95.31 189 CYS A O 1
ATOM 1487 N N . LYS A 1 190 ? -14.487 7.668 4.157 1.00 95.25 190 LYS A N 1
ATOM 1488 C CA . LYS A 1 190 ? -15.498 7.442 5.193 1.00 95.25 190 LYS A CA 1
ATOM 1489 C C . LYS A 1 190 ? -14.919 6.722 6.397 1.00 95.25 190 LYS A C 1
ATOM 1491 O O . LYS A 1 190 ? -13.892 6.050 6.305 1.00 95.25 190 LYS A O 1
ATOM 1496 N N . CYS A 1 191 ? -15.596 6.854 7.530 1.00 94.56 191 CYS A N 1
ATOM 1497 C CA . CYS A 1 191 ? -15.260 6.081 8.710 1.00 94.56 191 CYS A CA 1
ATOM 1498 C C . CYS A 1 191 ? -15.874 4.680 8.602 1.00 94.56 191 CYS A C 1
ATOM 1500 O O . CYS A 1 191 ? -17.091 4.529 8.638 1.00 94.56 191 CYS A O 1
ATOM 1502 N N . ALA A 1 192 ? -15.042 3.645 8.487 1.00 93.75 192 ALA A N 1
ATOM 1503 C CA . ALA A 1 192 ? -15.490 2.253 8.403 1.00 93.75 192 ALA A CA 1
ATOM 1504 C C . ALA A 1 192 ? -15.969 1.678 9.748 1.00 93.75 192 ALA A C 1
ATOM 1506 O O . ALA A 1 192 ? -16.350 0.514 9.800 1.00 93.75 192 ALA A O 1
ATOM 1507 N N . LEU A 1 193 ? -15.926 2.463 10.832 1.00 91.06 193 LEU A N 1
ATOM 1508 C CA . LEU A 1 193 ? -16.335 2.048 12.182 1.00 91.06 193 LEU A CA 1
ATOM 1509 C C . LEU A 1 193 ? -17.709 2.573 12.597 1.00 91.06 193 LEU A C 1
ATOM 1511 O O . LEU A 1 193 ? -18.151 2.275 13.707 1.00 91.06 193 LEU A O 1
ATOM 1515 N N . VAL A 1 194 ? -18.376 3.338 11.729 1.00 89.19 194 VAL A N 1
ATOM 1516 C CA . VAL A 1 194 ? -19.774 3.729 11.943 1.00 89.19 194 VAL A CA 1
ATOM 1517 C C . VAL A 1 194 ? -20.595 2.454 12.160 1.00 89.19 194 VAL A C 1
ATOM 1519 O O . VAL A 1 194 ? -20.428 1.480 11.424 1.00 89.19 194 VAL A O 1
ATOM 1522 N N . ASP A 1 195 ? -21.379 2.440 13.239 1.00 87.06 195 ASP A N 1
ATOM 1523 C CA . ASP A 1 195 ? -22.192 1.311 13.724 1.00 87.06 195 ASP A CA 1
ATOM 1524 C C . ASP A 1 195 ? -21.422 0.047 14.145 1.00 87.06 195 ASP A C 1
ATOM 1526 O O . ASP A 1 195 ? -22.003 -1.021 14.322 1.00 87.06 195 ASP A O 1
ATOM 1530 N N . ARG A 1 196 ? -20.101 0.143 14.326 1.00 88.62 196 ARG A N 1
ATOM 1531 C CA . ARG A 1 196 ? -19.238 -0.995 14.715 1.00 88.62 196 ARG A CA 1
ATOM 1532 C C . ARG A 1 196 ? -18.470 -0.756 15.996 1.00 88.62 196 ARG A C 1
ATOM 1534 O O . ARG A 1 196 ? -17.666 -1.592 16.397 1.00 88.62 196 ARG A O 1
ATOM 1541 N N . CYS A 1 197 ? -18.697 0.392 16.615 1.00 89.81 197 CYS A N 1
ATOM 1542 C CA . CYS A 1 197 ? -18.183 0.707 17.929 1.00 89.81 197 CYS A CA 1
ATOM 1543 C C . CYS A 1 197 ? -19.048 0.008 18.979 1.00 89.81 197 CYS A C 1
ATOM 1545 O O . CYS A 1 197 ? -19.990 0.582 19.510 1.00 89.81 197 CYS A O 1
ATOM 1547 N N . ASN A 1 198 ? -18.788 -1.279 19.209 1.00 86.69 198 ASN A N 1
ATOM 1548 C CA . ASN A 1 198 ? -19.726 -2.140 19.932 1.00 86.69 198 ASN A CA 1
ATOM 1549 C C . ASN A 1 198 ? -19.808 -1.808 21.427 1.00 86.69 198 ASN A C 1
ATOM 1551 O O . ASN A 1 198 ? -20.892 -1.780 22.007 1.00 86.69 198 ASN A O 1
ATOM 1555 N N . LYS A 1 199 ? -18.645 -1.634 22.062 1.00 90.44 199 LYS A N 1
ATOM 1556 C CA . LYS A 1 199 ? -18.479 -1.432 23.513 1.00 90.44 199 LYS A CA 1
ATOM 1557 C C . LYS A 1 199 ? -17.636 -0.192 23.785 1.00 90.44 199 LYS A C 1
ATOM 1559 O O . LYS A 1 199 ? -16.603 -0.259 24.449 1.00 90.44 199 LYS A O 1
ATOM 1564 N N . GLY A 1 200 ? -18.014 0.903 23.140 1.00 89.94 200 GLY A N 1
ATOM 1565 C CA . GLY A 1 200 ? -17.304 2.168 23.211 1.00 89.94 200 GLY A CA 1
ATOM 1566 C C . GLY A 1 200 ? -18.034 3.274 22.465 1.00 89.94 200 GLY A C 1
ATOM 1567 O O . GLY A 1 200 ? -19.092 3.054 21.877 1.00 89.94 200 GLY A O 1
ATOM 1568 N N . THR A 1 201 ? -17.437 4.461 22.472 1.00 93.50 201 THR A N 1
ATOM 1569 C CA . THR A 1 201 ? -17.955 5.633 21.760 1.00 93.50 201 THR A CA 1
ATOM 1570 C C . THR A 1 201 ? -17.094 5.912 20.536 1.00 93.50 201 THR A C 1
ATOM 1572 O O . THR A 1 201 ? -15.869 5.977 20.627 1.00 93.50 201 THR A O 1
ATOM 1575 N N . LEU A 1 202 ? -17.720 6.062 19.369 1.00 93.94 202 LEU A N 1
ATOM 1576 C CA . LEU A 1 202 ? -17.004 6.438 18.153 1.00 93.94 202 LEU A CA 1
ATOM 1577 C C . LEU A 1 202 ? -16.717 7.939 18.170 1.00 93.94 202 LEU A C 1
ATOM 1579 O O . LEU A 1 202 ? -17.642 8.745 18.229 1.00 93.94 202 LEU A O 1
ATOM 1583 N N . ASN A 1 203 ? -15.452 8.311 18.017 1.00 92.06 203 ASN A N 1
ATOM 1584 C CA . ASN A 1 203 ? -15.061 9.676 17.708 1.00 92.06 203 ASN A CA 1
ATOM 1585 C C . ASN A 1 203 ? -15.131 9.889 16.179 1.00 92.06 203 ASN A C 1
ATOM 1587 O O . ASN A 1 203 ? -14.324 9.301 15.446 1.00 92.06 203 ASN A O 1
ATOM 1591 N N . PRO A 1 204 ? -16.077 10.700 15.665 1.00 87.38 204 PRO A N 1
ATOM 1592 C CA . PRO A 1 204 ? -16.287 10.862 14.226 1.00 87.38 204 PRO A CA 1
ATOM 1593 C C . PRO A 1 204 ? -15.160 11.642 13.531 1.00 87.38 204 PRO A C 1
ATOM 1595 O O . PRO A 1 204 ? -14.927 11.444 12.338 1.00 87.38 204 PRO A O 1
ATOM 1598 N N . ASP A 1 205 ? -14.413 12.476 14.258 1.00 87.00 205 ASP A N 1
ATOM 1599 C CA . ASP A 1 205 ? -13.341 13.303 13.691 1.00 87.00 205 ASP A CA 1
ATOM 1600 C C . ASP A 1 205 ? -12.052 12.515 13.474 1.00 87.00 205 ASP A C 1
ATOM 1602 O O . ASP A 1 205 ? -11.313 12.738 12.503 1.00 87.00 205 ASP A O 1
ATOM 1606 N N . THR A 1 206 ? -11.800 11.549 14.357 1.00 89.19 206 THR A N 1
ATOM 1607 C CA . THR A 1 206 ? -10.622 10.680 14.306 1.00 89.19 206 THR A CA 1
ATOM 1608 C C . THR A 1 206 ? -10.924 9.301 13.725 1.00 89.19 206 THR A C 1
ATOM 1610 O O . THR A 1 206 ? -9.980 8.609 13.340 1.00 89.19 206 THR A O 1
ATOM 1613 N N . CYS A 1 207 ? -12.204 8.926 13.597 1.00 91.94 207 CYS A N 1
ATOM 1614 C CA . CYS A 1 207 ? -12.675 7.576 13.282 1.00 91.94 207 CYS A CA 1
ATOM 1615 C C . CYS A 1 207 ? -12.008 6.521 14.178 1.00 91.94 207 CYS A C 1
ATOM 1617 O O . CYS A 1 207 ? -11.464 5.519 13.705 1.00 91.94 207 CYS A O 1
ATOM 1619 N N . GLN A 1 208 ? -11.989 6.788 15.482 1.00 90.69 208 GLN A N 1
ATOM 1620 C CA . GLN A 1 208 ? -11.475 5.878 16.499 1.00 90.69 208 GLN A CA 1
ATOM 1621 C C . GLN A 1 208 ? -12.576 5.535 17.482 1.00 90.69 208 GLN A C 1
ATOM 1623 O O . GLN A 1 208 ? -13.355 6.398 17.876 1.00 90.69 208 GLN A O 1
ATOM 1628 N N . CYS A 1 209 ? -12.61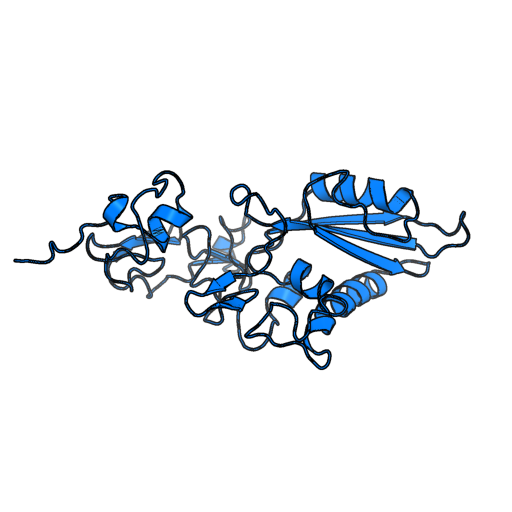4 4.274 17.887 1.00 90.00 209 CYS A N 1
ATOM 1629 C CA . CYS A 1 209 ? -13.451 3.852 18.988 1.00 90.00 209 CYS A CA 1
ATOM 1630 C C . CYS A 1 209 ? -12.730 4.047 20.317 1.00 90.00 209 CYS A C 1
ATOM 1632 O O . CYS A 1 209 ? -11.660 3.480 20.546 1.00 90.00 209 CYS A O 1
ATOM 1634 N N . GLU A 1 210 ? -13.348 4.820 21.197 1.00 90.56 210 GLU A N 1
ATOM 1635 C CA . GLU A 1 210 ? -12.974 4.940 22.597 1.00 90.56 210 GLU A CA 1
ATOM 1636 C C . GLU A 1 210 ? -13.678 3.823 23.361 1.00 90.56 210 GLU A C 1
ATOM 1638 O O . GLU A 1 210 ? -14.864 3.913 23.678 1.00 90.56 210 GLU A O 1
ATOM 1643 N N . CYS A 1 211 ? -12.964 2.719 23.566 1.00 88.62 211 CYS A N 1
ATOM 1644 C CA . CYS A 1 211 ? -13.522 1.546 24.221 1.00 88.62 211 CYS A CA 1
ATOM 1645 C C . CYS A 1 211 ? -13.787 1.793 25.699 1.00 88.62 211 CYS A C 1
ATOM 1647 O O . CYS A 1 211 ? -12.980 2.411 26.396 1.00 88.62 211 CYS A O 1
ATOM 1649 N N . ASP A 1 212 ? -14.870 1.199 26.195 1.00 89.31 212 ASP A N 1
ATOM 1650 C CA . ASP A 1 212 ? -15.047 0.991 27.622 1.00 89.31 212 ASP A CA 1
ATOM 1651 C C . ASP A 1 212 ? -13.817 0.268 28.168 1.00 89.31 212 ASP A C 1
ATOM 1653 O O . ASP A 1 212 ? -13.243 -0.595 27.499 1.00 89.31 212 ASP A O 1
ATOM 1657 N N . ARG A 1 213 ? -13.456 0.533 29.426 1.00 83.81 213 ARG A N 1
ATOM 1658 C CA . ARG A 1 213 ? -12.226 0.001 30.035 1.00 83.81 213 ARG A CA 1
ATOM 1659 C C . ARG A 1 213 ? -12.103 -1.525 30.019 1.00 83.81 213 ARG A C 1
ATOM 1661 O O . ARG A 1 213 ? -11.024 -2.035 30.254 1.00 83.81 213 ARG A O 1
ATOM 1668 N N . LYS A 1 214 ? -13.173 -2.263 29.728 1.00 85.06 214 LYS A N 1
ATOM 1669 C CA . LYS A 1 214 ? -13.188 -3.731 29.643 1.00 85.06 214 LYS A CA 1
ATOM 1670 C C . LYS A 1 214 ? -12.948 -4.271 28.231 1.00 85.06 214 LYS A C 1
ATOM 1672 O O . LYS A 1 214 ? -12.913 -5.489 28.058 1.00 85.06 214 LYS A O 1
ATOM 1677 N N . HIS A 1 215 ? -12.805 -3.408 27.227 1.00 85.94 215 HIS A N 1
ATOM 1678 C CA . HIS A 1 215 ? -12.714 -3.793 25.821 1.00 85.94 215 HIS A CA 1
ATOM 1679 C C . HIS A 1 215 ? -11.561 -3.089 25.105 1.00 85.94 215 HIS A C 1
ATOM 1681 O O . HIS A 1 215 ? -11.090 -2.033 25.513 1.00 85.94 215 HIS A O 1
ATOM 1687 N N . VAL A 1 216 ? -11.084 -3.709 24.028 1.00 83.25 216 VAL A N 1
ATOM 1688 C CA . VAL A 1 216 ? -9.949 -3.255 23.221 1.00 83.25 216 VAL A CA 1
ATOM 1689 C C . VAL A 1 216 ? -10.162 -3.579 21.745 1.00 83.25 216 VAL A C 1
ATOM 1691 O O . VAL A 1 216 ? -11.029 -4.366 21.366 1.00 83.25 216 VAL A O 1
ATOM 1694 N N . GLY A 1 217 ? -9.290 -3.035 20.896 1.00 78.25 217 GLY A N 1
ATOM 1695 C CA . GLY A 1 217 ? -9.344 -3.221 19.448 1.00 78.25 217 GLY A CA 1
ATOM 1696 C C . GLY A 1 217 ? -10.084 -2.094 18.744 1.00 78.25 217 GLY A C 1
ATOM 1697 O O . GLY A 1 217 ? -10.663 -1.218 19.375 1.00 78.25 217 GLY A O 1
ATOM 1698 N N . LEU A 1 218 ? -10.040 -2.113 17.413 1.00 81.31 218 LEU A N 1
ATOM 1699 C CA . LEU A 1 218 ? -10.546 -1.010 16.599 1.00 81.31 218 LEU A CA 1
ATOM 1700 C C . LEU A 1 218 ? -12.064 -0.802 16.745 1.00 81.31 218 LEU A C 1
ATOM 1702 O O . LEU A 1 218 ? -12.545 0.306 16.562 1.00 81.31 218 LEU A O 1
ATOM 1706 N N . LYS A 1 219 ? -12.795 -1.866 17.089 1.00 87.81 219 LYS A N 1
ATOM 1707 C CA . LYS A 1 219 ? -14.260 -1.908 17.232 1.00 87.81 219 LYS A CA 1
ATOM 1708 C C . LYS A 1 219 ? -14.733 -2.078 18.679 1.00 87.81 219 LYS A C 1
ATOM 1710 O O . LYS A 1 219 ? -15.933 -2.185 18.924 1.00 87.81 219 LYS A O 1
ATOM 1715 N N . CYS A 1 220 ? -13.803 -2.171 19.633 1.00 87.94 220 CYS A N 1
ATOM 1716 C CA . CYS A 1 220 ? -14.100 -2.545 21.022 1.00 87.94 220 CYS A CA 1
ATOM 1717 C C . CYS A 1 220 ? -14.851 -3.879 21.146 1.00 87.94 220 CYS A C 1
ATOM 1719 O O . CYS A 1 220 ? -15.721 -4.051 21.992 1.00 87.94 220 CYS A O 1
ATOM 1721 N N . ASP A 1 221 ? -14.547 -4.825 20.265 1.00 86.31 221 ASP A N 1
ATOM 1722 C CA . ASP A 1 221 ? -15.183 -6.139 20.184 1.00 86.31 221 ASP A CA 1
ATOM 1723 C C . ASP A 1 221 ? -14.414 -7.226 20.944 1.00 86.31 221 ASP A C 1
ATOM 1725 O O . ASP A 1 221 ? -14.948 -8.305 21.191 1.00 86.31 221 ASP A O 1
ATOM 1729 N N . ARG A 1 222 ? -13.172 -6.947 21.351 1.00 84.50 222 ARG A N 1
ATOM 1730 C CA . ARG A 1 222 ? -12.345 -7.879 22.121 1.00 84.50 222 ARG A CA 1
ATOM 1731 C C . ARG A 1 222 ? -12.325 -7.479 23.585 1.00 84.50 222 ARG A C 1
ATOM 1733 O O . ARG A 1 222 ? -12.123 -6.310 23.901 1.00 84.50 222 ARG A O 1
ATOM 1740 N N . SER A 1 223 ? -12.471 -8.447 24.481 1.00 84.75 223 SER A N 1
ATOM 1741 C CA . SER A 1 223 ? -12.287 -8.219 25.915 1.00 84.75 223 SER A CA 1
ATOM 1742 C C . SER A 1 223 ? -10.842 -7.826 26.227 1.00 84.75 223 SER A C 1
ATOM 1744 O O . SER A 1 223 ? -9.896 -8.342 25.623 1.00 84.75 223 SER A O 1
ATOM 1746 N N . CYS A 1 224 ? -10.676 -6.924 27.190 1.00 81.31 224 CYS A N 1
ATOM 1747 C CA . CYS A 1 224 ? -9.384 -6.504 27.715 1.00 81.31 224 CYS A CA 1
ATOM 1748 C C . CYS A 1 224 ? -8.672 -7.707 28.340 1.00 81.31 224 CYS A C 1
ATOM 1750 O O . CYS A 1 224 ? -8.991 -8.132 29.446 1.00 81.31 224 CYS A O 1
ATOM 1752 N N . THR A 1 225 ? -7.731 -8.282 27.596 1.00 81.00 225 THR A N 1
ATOM 1753 C CA . THR A 1 225 ? -6.858 -9.373 28.031 1.00 81.00 225 THR A CA 1
ATOM 1754 C C . THR A 1 225 ? -5.489 -9.200 27.378 1.00 81.00 225 THR A C 1
ATOM 1756 O O . THR A 1 225 ? -5.355 -8.545 26.342 1.00 81.00 225 THR A O 1
ATOM 1759 N N . ASN A 1 226 ? -4.448 -9.763 27.989 1.00 79.25 226 ASN A N 1
ATOM 1760 C CA . ASN A 1 226 ? -3.132 -9.853 27.363 1.00 79.25 226 ASN A CA 1
ATOM 1761 C C . ASN A 1 226 ? -3.108 -11.065 26.420 1.00 79.25 226 ASN A C 1
ATOM 1763 O O . ASN A 1 226 ? -3.388 -12.185 26.839 1.00 79.25 226 ASN A O 1
ATOM 1767 N N . PHE A 1 227 ? -2.749 -10.847 25.157 1.00 70.25 227 PHE A N 1
ATOM 1768 C CA . PHE A 1 227 ? -2.755 -11.859 24.094 1.00 70.25 227 PHE A CA 1
ATOM 1769 C C . PHE A 1 227 ? -1.375 -12.510 23.877 1.00 70.25 227 PHE A C 1
ATOM 1771 O O . PHE A 1 227 ? -1.154 -13.191 22.877 1.00 70.25 227 PHE A O 1
ATOM 1778 N N . GLY A 1 228 ? -0.421 -12.292 24.789 1.00 71.88 228 GLY A N 1
ATOM 1779 C CA . GLY A 1 228 ? 0.933 -12.836 24.697 1.00 71.88 228 GLY A CA 1
ATOM 1780 C C . GLY A 1 228 ? 1.761 -12.636 25.967 1.00 71.88 228 GLY A C 1
ATOM 1781 O O . GLY A 1 228 ? 1.252 -12.226 27.009 1.00 71.88 228 GLY A O 1
ATOM 1782 N N . ASN A 1 229 ? 3.060 -12.935 25.880 1.00 76.06 229 ASN A N 1
ATOM 1783 C CA . ASN A 1 229 ? 4.000 -12.681 26.971 1.00 76.06 229 ASN A CA 1
ATOM 1784 C C . ASN A 1 229 ? 4.319 -11.181 27.056 1.00 76.06 229 ASN A C 1
ATOM 1786 O O . ASN A 1 229 ? 4.976 -10.634 26.173 1.00 76.06 229 ASN A O 1
ATOM 1790 N N . CYS A 1 230 ? 3.870 -10.540 28.133 1.00 78.31 230 CYS A N 1
ATOM 1791 C CA . CYS A 1 230 ? 3.976 -9.095 28.326 1.00 78.31 230 CYS A CA 1
ATOM 1792 C C . CYS A 1 230 ? 5.111 -8.662 29.261 1.00 78.31 230 CYS A C 1
ATOM 1794 O O . CYS A 1 230 ? 5.170 -7.495 29.625 1.00 78.31 230 CYS A O 1
ATOM 1796 N N . LYS A 1 231 ? 6.024 -9.568 29.645 1.00 76.56 231 LYS A N 1
ATOM 1797 C CA . LYS A 1 231 ? 7.091 -9.265 30.620 1.00 76.56 231 LYS A CA 1
ATOM 1798 C C . LYS A 1 231 ? 8.037 -8.130 30.197 1.00 76.56 231 LYS A C 1
ATOM 1800 O O . LYS A 1 231 ? 8.555 -7.454 31.071 1.00 76.56 231 LYS A O 1
ATOM 1805 N N . ASN A 1 232 ? 8.231 -7.918 28.892 1.00 76.25 232 ASN A N 1
ATOM 1806 C CA . ASN A 1 232 ? 9.152 -6.915 28.333 1.00 76.25 232 ASN A CA 1
ATOM 1807 C C . ASN A 1 232 ? 8.491 -6.064 27.232 1.00 76.25 232 ASN A C 1
ATOM 1809 O O . ASN A 1 232 ? 9.142 -5.708 26.251 1.00 76.25 232 ASN A O 1
ATOM 1813 N N . VAL A 1 233 ? 7.178 -5.833 27.306 1.00 73.31 233 VAL A N 1
ATOM 1814 C CA . VAL A 1 233 ? 6.502 -5.048 26.266 1.00 73.31 233 VAL A CA 1
ATOM 1815 C C . VAL A 1 233 ? 6.835 -3.561 26.420 1.00 73.31 233 VAL A C 1
ATOM 1817 O O . VAL A 1 233 ? 6.747 -3.018 27.518 1.00 73.31 233 VAL A O 1
ATOM 1820 N N . ASP A 1 234 ? 7.208 -2.897 25.325 1.00 73.94 234 ASP A N 1
ATOM 1821 C CA . ASP A 1 234 ? 7.305 -1.437 25.302 1.00 73.94 234 ASP A CA 1
ATOM 1822 C C . ASP A 1 234 ? 5.903 -0.845 25.134 1.00 73.94 234 ASP A C 1
ATOM 1824 O O . ASP A 1 234 ? 5.287 -0.940 24.071 1.00 73.94 234 ASP A O 1
ATOM 1828 N N . CYS A 1 235 ? 5.385 -0.243 26.200 1.00 73.56 235 CYS A N 1
ATOM 1829 C CA . CYS A 1 235 ? 4.061 0.371 26.191 1.00 73.56 235 CYS A CA 1
ATOM 1830 C C . CYS A 1 235 ? 4.002 1.706 25.440 1.00 73.56 235 CYS A C 1
ATOM 1832 O O . CYS A 1 235 ? 2.905 2.216 25.211 1.00 73.56 235 CYS A O 1
ATOM 1834 N N . ASN A 1 236 ? 5.146 2.246 25.008 1.00 70.25 236 ASN A N 1
ATOM 1835 C CA . ASN A 1 236 ? 5.189 3.389 24.102 1.00 70.25 236 ASN A CA 1
ATOM 1836 C C . ASN A 1 236 ? 4.997 2.984 22.634 1.00 70.25 236 ASN A C 1
ATOM 1838 O O . ASN A 1 236 ? 4.716 3.855 21.812 1.00 70.25 236 ASN A O 1
ATOM 1842 N N . ASP A 1 237 ? 5.096 1.692 22.288 1.00 65.00 237 ASP A N 1
ATOM 1843 C CA . ASP A 1 237 ? 4.706 1.192 20.968 1.00 65.00 237 ASP A CA 1
ATOM 1844 C C . ASP A 1 237 ? 3.173 1.024 20.919 1.00 65.00 237 ASP A C 1
ATOM 1846 O O . ASP A 1 237 ? 2.626 0.077 21.498 1.00 65.00 237 ASP A O 1
ATOM 1850 N N . PRO A 1 238 ? 2.440 1.891 20.190 1.00 59.03 238 PRO A N 1
ATOM 1851 C CA . PRO A 1 238 ? 0.983 1.844 20.142 1.00 59.03 238 PRO A CA 1
ATOM 1852 C C . PRO A 1 238 ? 0.448 0.556 19.505 1.00 59.03 238 PRO A C 1
ATOM 1854 O O . PRO A 1 238 ? -0.698 0.183 19.761 1.00 59.03 238 PRO A O 1
ATOM 1857 N N . VAL A 1 239 ? 1.246 -0.142 18.688 1.00 61.25 239 VAL A N 1
ATOM 1858 C CA . VAL A 1 239 ? 0.869 -1.443 18.133 1.00 61.25 239 VAL A CA 1
ATOM 1859 C C . VAL A 1 239 ? 1.024 -2.514 19.206 1.00 61.25 239 VAL A C 1
ATOM 1861 O O . VAL A 1 239 ? 0.053 -3.222 19.477 1.00 61.25 239 VAL A O 1
ATOM 1864 N N . ALA A 1 240 ? 2.192 -2.640 19.843 1.00 60.84 240 ALA A N 1
ATOM 1865 C CA . ALA A 1 240 ? 2.412 -3.642 20.888 1.00 60.84 240 ALA A CA 1
ATOM 1866 C C . ALA A 1 240 ? 1.468 -3.450 22.086 1.00 60.84 240 ALA A C 1
ATOM 1868 O O . ALA A 1 240 ? 0.828 -4.418 22.515 1.00 60.84 240 ALA A O 1
ATOM 1869 N N . ALA A 1 241 ? 1.300 -2.207 22.544 1.00 63.94 241 ALA A N 1
ATOM 1870 C CA . ALA A 1 241 ? 0.386 -1.852 23.619 1.00 63.94 241 ALA A CA 1
ATOM 1871 C C . ALA A 1 241 ? -1.057 -2.244 23.274 1.00 63.94 241 ALA A C 1
ATOM 1873 O O . ALA A 1 241 ? -1.677 -2.980 24.025 1.00 63.94 241 ALA A O 1
ATOM 1874 N N . LYS A 1 242 ? -1.600 -1.864 22.109 1.00 65.25 242 LYS A N 1
ATOM 1875 C CA . LYS A 1 242 ? -3.023 -2.119 21.795 1.00 65.25 242 LYS A CA 1
ATOM 1876 C C . LYS A 1 242 ? -3.335 -3.535 21.305 1.00 65.25 242 LYS A C 1
ATOM 1878 O O . LYS A 1 242 ? -4.482 -3.975 21.397 1.00 65.25 242 LYS A O 1
ATOM 1883 N N . THR A 1 243 ? -2.363 -4.243 20.728 1.00 64.25 243 THR A N 1
ATOM 1884 C CA . THR A 1 243 ? -2.624 -5.523 20.040 1.00 64.25 243 THR A CA 1
ATOM 1885 C C . THR A 1 243 ? -2.104 -6.754 20.770 1.00 64.25 243 THR A C 1
ATOM 1887 O O . THR A 1 243 ? -2.682 -7.822 20.578 1.00 64.25 243 THR A O 1
ATOM 1890 N N . LYS A 1 244 ? -1.072 -6.624 21.616 1.00 70.44 244 LYS A N 1
ATOM 1891 C CA . LYS A 1 244 ? -0.481 -7.754 22.353 1.00 70.44 244 LYS A CA 1
ATOM 1892 C C . LYS A 1 244 ? -0.737 -7.673 23.851 1.00 70.44 244 LYS A C 1
ATOM 1894 O O . LYS A 1 244 ? -1.139 -8.671 24.440 1.00 70.44 244 LYS A O 1
ATOM 1899 N N . CYS A 1 245 ? -0.512 -6.507 24.452 1.00 78.88 245 CYS A N 1
ATOM 1900 C CA . CYS A 1 245 ? -0.460 -6.361 25.906 1.00 78.88 245 CYS A CA 1
ATOM 1901 C C . CYS A 1 245 ? -1.251 -5.154 26.438 1.00 78.88 245 CYS A C 1
ATOM 1903 O O . CYS A 1 245 ? -0.702 -4.360 27.204 1.00 78.88 245 CYS A O 1
ATOM 1905 N N . PRO A 1 246 ? -2.527 -4.982 26.051 1.00 76.94 246 PRO A N 1
ATOM 1906 C CA . PRO A 1 246 ? -3.268 -3.767 26.382 1.00 76.94 246 PRO A CA 1
ATOM 1907 C C . PRO A 1 246 ? -3.485 -3.596 27.879 1.00 76.94 246 PRO A C 1
ATOM 1909 O O . PRO A 1 246 ? -3.383 -2.481 28.377 1.00 76.94 246 PRO A O 1
ATOM 1912 N N . ALA A 1 247 ? -3.683 -4.685 28.614 1.00 80.06 247 ALA A N 1
ATOM 1913 C CA . ALA A 1 247 ? -3.839 -4.608 30.056 1.00 80.06 247 ALA A CA 1
ATOM 1914 C C . ALA A 1 247 ? -2.520 -4.304 30.770 1.00 80.06 247 ALA A C 1
ATOM 1916 O O . ALA A 1 247 ? -2.472 -3.435 31.632 1.00 80.06 247 ALA A O 1
ATOM 1917 N N . ALA A 1 248 ? -1.427 -4.973 30.376 1.00 78.88 248 ALA A N 1
ATOM 1918 C CA . ALA A 1 248 ? -0.110 -4.702 30.959 1.00 78.88 248 ALA A CA 1
ATOM 1919 C C . ALA A 1 248 ? 0.366 -3.265 30.677 1.00 78.88 248 ALA A C 1
ATOM 1921 O O . ALA A 1 248 ? 1.106 -2.697 31.472 1.00 78.88 248 ALA A O 1
ATOM 1922 N N . CYS A 1 249 ? -0.093 -2.671 29.573 1.00 79.69 249 CYS A N 1
ATOM 1923 C CA . CYS A 1 249 ? 0.187 -1.288 29.201 1.00 79.69 249 CYS A CA 1
ATOM 1924 C C . CYS A 1 249 ? -0.862 -0.274 29.671 1.00 79.69 249 CYS A C 1
ATOM 1926 O O . CYS A 1 249 ? -0.889 0.846 29.154 1.00 79.69 249 CYS A O 1
ATOM 1928 N N . GLY A 1 250 ? -1.746 -0.659 30.601 1.00 76.12 250 GLY A N 1
ATOM 1929 C CA . GLY A 1 250 ? -2.747 0.234 31.191 1.00 76.12 250 GLY A CA 1
ATOM 1930 C C . GLY A 1 250 ? -3.727 0.837 30.182 1.00 76.12 250 GLY A C 1
ATOM 1931 O O . GLY A 1 250 ? -4.328 1.871 30.448 1.00 76.12 250 GLY A O 1
ATOM 1932 N N . GLN A 1 251 ? -3.876 0.226 29.003 1.00 74.56 251 GLN A N 1
ATOM 1933 C CA . GLN A 1 251 ? -4.811 0.682 27.971 1.00 74.56 251 GLN A CA 1
ATOM 1934 C C . GLN A 1 251 ? -6.261 0.329 28.320 1.00 74.56 251 GLN A C 1
ATOM 1936 O O . GLN A 1 251 ? -7.181 0.829 27.678 1.00 74.56 251 GLN A O 1
ATOM 1941 N N . CYS A 1 252 ? -6.464 -0.575 29.280 1.00 73.81 252 CYS A N 1
ATOM 1942 C CA . CYS A 1 252 ? -7.764 -1.066 29.705 1.00 73.81 252 CYS A CA 1
ATOM 1943 C C . CYS A 1 252 ? -7.662 -1.720 31.097 1.00 73.81 252 CYS A C 1
ATOM 1945 O O . CYS A 1 252 ? -6.597 -2.213 31.480 1.00 73.81 252 CYS A O 1
ATOM 1947 N N . ASP A 1 253 ? -8.777 -1.747 31.826 1.00 75.50 253 ASP A N 1
ATOM 1948 C CA . ASP A 1 253 ? -8.916 -2.443 33.103 1.00 75.50 253 ASP A CA 1
ATOM 1949 C C . ASP A 1 253 ? -9.200 -3.923 32.798 1.00 75.50 253 ASP A C 1
ATOM 1951 O O . ASP A 1 253 ? -10.272 -4.288 32.299 1.00 75.50 253 ASP A O 1
ATOM 1955 N N . CYS A 1 254 ? -8.234 -4.800 33.077 1.00 61.38 254 CYS A N 1
ATOM 1956 C CA . CYS A 1 254 ? -8.542 -6.223 33.156 1.00 61.38 254 CYS A CA 1
ATOM 1957 C C . CYS A 1 254 ? -9.482 -6.449 34.334 1.00 61.38 254 CYS A C 1
ATOM 1959 O O . CYS A 1 254 ? -9.310 -5.845 35.390 1.00 61.38 254 CYS A O 1
ATOM 1961 N N . PHE A 1 255 ? -10.436 -7.367 34.182 1.00 53.97 255 PHE A N 1
ATOM 1962 C CA . PHE A 1 255 ? -10.957 -8.011 35.376 1.00 53.97 255 PHE A CA 1
ATOM 1963 C C . PHE A 1 255 ? -9.758 -8.646 36.071 1.00 53.97 255 PHE A C 1
ATOM 1965 O O . PHE A 1 255 ? -9.055 -9.455 35.450 1.00 53.97 255 PHE A O 1
ATOM 1972 N N . ASP A 1 256 ? -9.519 -8.269 37.327 1.00 45.34 256 ASP A N 1
ATOM 1973 C CA . ASP A 1 256 ? -8.793 -9.142 38.232 1.00 45.34 256 ASP A CA 1
ATOM 1974 C C . ASP A 1 256 ? -9.380 -10.532 38.012 1.00 45.34 256 ASP A C 1
ATOM 1976 O O . ASP A 1 256 ? -10.599 -10.732 38.081 1.00 45.34 256 ASP A O 1
ATOM 1980 N N . LYS A 1 257 ? -8.525 -11.480 37.625 1.00 40.59 257 LYS A N 1
ATOM 1981 C CA . LYS A 1 257 ? -8.889 -12.878 37.782 1.00 40.59 257 LYS A CA 1
ATOM 1982 C C . LYS A 1 257 ? -9.092 -13.022 39.281 1.00 40.59 257 LYS A C 1
ATOM 1984 O O . LYS A 1 257 ? -8.106 -13.069 40.008 1.00 40.59 257 LYS A O 1
ATOM 1989 N N . GLY A 1 258 ? -10.350 -12.948 39.710 1.00 37.88 258 GLY A N 1
ATOM 1990 C CA . GLY A 1 258 ? -10.730 -13.262 41.071 1.00 37.88 258 GLY A CA 1
ATOM 1991 C C . GLY A 1 258 ? -10.067 -14.576 41.464 1.00 37.88 258 GLY A C 1
ATOM 1992 O O . GLY A 1 258 ? -9.973 -15.487 40.637 1.00 37.88 258 GLY A O 1
ATOM 1993 N N . GLU A 1 259 ? -9.523 -14.541 42.675 1.00 31.17 259 GLU A N 1
ATOM 1994 C CA . GLU A 1 259 ? -9.333 -15.643 43.624 1.00 31.17 259 GLU A CA 1
ATOM 1995 C C . GLU A 1 259 ? -9.826 -17.028 43.173 1.00 31.17 259 GLU A C 1
ATOM 1997 O O . GLU A 1 259 ? -11.013 -17.168 42.792 1.00 31.17 259 GLU A O 1
#

Mean predicted aligned error: 8.58 Å

Sequence (259 aa):
MNRLRTLVEPGPPSNMNLLKWSDTLEICAMKHAVTCPTAHDGFKCVMASENMFGISWPLSKEKLESKARGWWNEMIKPGYDWYNANAVNGKWASAGHYTNQDSARTTEVGCGLFDCSSQQKGSQLVCKYRTTFKDLGDYVEKVYRLPNGTSRLYEVGEPCTNCRYGNGWCYKDLCVKQCPQGTKESGECKCALVDRCNKGTLNPDTCQCECDRKHVGLKCDRSCTNFGNCKNVDCNDPVAAKTKCPAACGQCDCFDKGE

Foldseek 3Di:
DQVLLQVDPPAGFAAAAAEAEDPQQQVVQQVVQAVVDPDDPVQVSHLWDKDKDFFADPDDPVRVVVVLVLLLCLCVPPQRDQFANPGPVNCPPRNVSNLQVRASQWHYKHWHWDQCVVVVGGIMIMMTTFGPDPDDVRRRQCWDQDPVRTTHRGHHDQAQQQYQLQASWAACSHDDQDDDPPCVVVVNIAQPQVVQLPAADQDRRRRAGPHAQQAAGRRSPHGPDAQDDPPDFDLVPVNCCRPGNVCVSVVHDHPDPDD